Protein AF-A0A397GNQ4-F1 (afdb_monomer_lite)

Sequence (298 aa):
MLRPPNDEAPVIDSPLLIVPEPATSRIYNSHNKATDTTDVELELLESLLKDANIEGYELLSPTDKFPDTFPLKRIAPAYCPLCDREYDYKEPHNSENAYVSRNKKSYSFYCHRANQNKGPGTRNPLLKLVIEESILDRENNLPIPDKLERTRISDPDDHFVWGDLLRMCMSKKKFTRNEIYSAIQATIACVEKRKMTWIVKLKNPDGLYFDMGRELELAKHTVNIIEHGGEEVKLIFLINRAVTENLIHYDDIDFLPHPPNVIPPKTDFFNLFLGFLAKPAKEINPVLWILSSGIWKM

pLDDT: mean 71.48, std 21.28, range [23.28, 94.12]

Structure (mmCIF, N/CA/C/O backbone):
data_AF-A0A397GNQ4-F1
#
_entry.id   AF-A0A397GNQ4-F1
#
loop_
_atom_site.group_PDB
_atom_site.id
_atom_site.type_symbol
_atom_site.label_atom_id
_atom_site.label_alt_id
_atom_site.label_comp_id
_atom_site.label_asym_id
_atom_site.label_entity_id
_atom_site.label_seq_id
_atom_site.pdbx_PDB_ins_code
_atom_site.Cartn_x
_atom_site.Cartn_y
_atom_site.Cartn_z
_atom_site.occupancy
_atom_site.B_iso_or_equiv
_atom_site.auth_seq_id
_atom_site.auth_comp_id
_atom_site.auth_asym_id
_atom_site.auth_atom_id
_atom_site.pdbx_PDB_model_num
ATOM 1 N N . MET A 1 1 ? 61.303 39.851 -2.721 1.00 45.81 1 MET A N 1
ATOM 2 C CA . MET A 1 1 ? 60.750 40.771 -1.703 1.00 45.81 1 MET A CA 1
ATOM 3 C C . MET A 1 1 ? 59.765 41.714 -2.374 1.00 45.81 1 MET A C 1
ATOM 5 O O . MET A 1 1 ? 60.215 42.621 -3.056 1.00 45.81 1 MET A O 1
ATOM 9 N N . LEU A 1 2 ? 58.457 41.503 -2.207 1.00 33.38 2 LEU A N 1
ATOM 10 C CA . LEU A 1 2 ? 57.410 42.470 -2.561 1.00 33.38 2 LEU A CA 1
ATOM 11 C C . LEU A 1 2 ? 56.328 42.425 -1.466 1.00 33.38 2 LEU A C 1
ATOM 13 O O . LEU A 1 2 ? 56.021 41.354 -0.952 1.00 33.38 2 LEU A O 1
ATOM 17 N N . ARG A 1 3 ? 55.907 43.620 -1.038 1.00 40.25 3 ARG A N 1
ATOM 18 C CA . ARG A 1 3 ? 55.207 43.965 0.215 1.00 40.25 3 ARG A CA 1
ATOM 19 C C . ARG A 1 3 ? 53.700 43.636 0.197 1.00 40.25 3 ARG A C 1
ATOM 21 O O . ARG A 1 3 ? 53.131 43.569 -0.889 1.00 40.25 3 ARG A O 1
ATOM 28 N N . PRO A 1 4 ? 53.058 43.497 1.376 1.00 41.94 4 PRO A N 1
ATOM 29 C CA . PRO A 1 4 ? 51.618 43.262 1.494 1.00 41.94 4 PRO A CA 1
ATOM 30 C C . PRO A 1 4 ? 50.812 44.571 1.344 1.00 41.94 4 PRO A C 1
ATOM 32 O O . PRO A 1 4 ? 51.338 45.633 1.700 1.00 41.94 4 PRO A O 1
ATOM 35 N N . PRO A 1 5 ? 49.559 44.534 0.849 1.00 39.06 5 PRO A N 1
ATOM 36 C CA . PRO A 1 5 ? 48.688 45.702 0.825 1.00 39.06 5 PRO A CA 1
ATOM 37 C C . PRO A 1 5 ? 48.058 45.940 2.201 1.00 39.06 5 PRO A C 1
ATOM 39 O O . PRO A 1 5 ? 47.658 45.011 2.899 1.00 39.06 5 PRO A O 1
ATOM 42 N N . ASN A 1 6 ? 48.016 47.215 2.562 1.00 44.00 6 ASN A N 1
ATOM 43 C CA . ASN A 1 6 ? 47.455 47.784 3.774 1.00 44.00 6 ASN A CA 1
ATOM 44 C C . ASN A 1 6 ? 45.984 48.145 3.506 1.00 44.00 6 ASN A C 1
ATOM 46 O O . ASN A 1 6 ? 45.740 49.096 2.765 1.00 44.00 6 ASN A O 1
ATOM 50 N N . ASP A 1 7 ? 45.035 47.408 4.088 1.00 46.16 7 ASP A N 1
ATOM 51 C CA . ASP A 1 7 ? 43.604 47.738 4.061 1.00 46.16 7 ASP A CA 1
ATOM 52 C C . ASP A 1 7 ? 43.225 48.507 5.337 1.00 46.16 7 ASP A C 1
ATOM 54 O O . ASP A 1 7 ? 42.786 47.935 6.330 1.00 46.16 7 ASP A O 1
ATOM 58 N N . GLU A 1 8 ? 43.380 49.829 5.303 1.00 57.84 8 GLU A N 1
ATOM 59 C CA . GLU A 1 8 ? 42.595 50.739 6.143 1.00 57.84 8 GLU A CA 1
ATOM 60 C C . GLU A 1 8 ? 41.868 51.720 5.218 1.00 57.84 8 GLU A C 1
ATOM 62 O O . GLU A 1 8 ? 42.350 52.810 4.913 1.00 57.84 8 GLU A O 1
ATOM 67 N N . ALA A 1 9 ? 40.699 51.304 4.732 1.00 50.09 9 ALA A N 1
ATOM 68 C CA . ALA A 1 9 ? 39.706 52.192 4.143 1.00 50.09 9 ALA A CA 1
ATOM 69 C C . ALA A 1 9 ? 38.349 51.918 4.818 1.00 50.09 9 ALA A C 1
ATOM 71 O O . ALA A 1 9 ? 38.010 50.754 5.049 1.00 50.09 9 ALA A O 1
ATOM 72 N N . PRO A 1 10 ? 37.583 52.960 5.185 1.00 47.19 10 PRO A N 1
ATOM 73 C CA . PRO A 1 10 ? 36.352 52.804 5.949 1.00 47.19 10 PRO A CA 1
ATOM 74 C C . PRO A 1 10 ? 35.263 52.129 5.109 1.00 47.19 10 PRO A C 1
ATOM 76 O O . PRO A 1 10 ? 35.044 52.488 3.951 1.00 47.19 10 PRO A O 1
ATOM 79 N N . VAL A 1 11 ? 34.563 51.168 5.715 1.00 50.19 11 VAL A N 1
ATOM 80 C CA . VAL A 1 11 ? 33.394 50.501 5.131 1.00 50.19 11 VAL A CA 1
ATOM 81 C C . VAL A 1 11 ? 32.289 51.540 4.934 1.00 50.19 11 VAL A C 1
ATOM 83 O O . VAL A 1 11 ? 31.753 52.083 5.896 1.00 50.19 11 VAL A O 1
ATOM 86 N N . ILE A 1 12 ? 31.977 51.839 3.676 1.00 48.00 12 ILE A N 1
ATOM 87 C CA . ILE A 1 12 ? 30.803 52.622 3.289 1.00 48.00 12 ILE A CA 1
ATOM 88 C C . ILE A 1 12 ? 29.674 51.613 3.075 1.00 48.00 12 ILE A C 1
ATOM 90 O O . ILE A 1 12 ? 29.733 50.824 2.130 1.00 48.00 12 ILE A O 1
ATOM 94 N N . ASP A 1 13 ? 28.656 51.627 3.937 1.00 44.53 13 ASP A N 1
ATOM 95 C CA . ASP A 1 13 ? 27.467 50.786 3.777 1.00 44.53 13 ASP A CA 1
ATOM 96 C C . ASP A 1 13 ? 26.717 51.178 2.492 1.00 44.53 13 ASP A C 1
ATOM 98 O O . ASP A 1 13 ? 26.006 52.182 2.426 1.00 44.53 13 ASP A O 1
ATOM 102 N N . SER A 1 14 ? 26.904 50.383 1.436 1.00 43.56 14 SER A N 1
ATOM 103 C CA . SER A 1 14 ? 26.138 50.484 0.192 1.00 43.56 14 SER A CA 1
ATOM 104 C C . SER A 1 14 ? 24.821 49.712 0.322 1.00 43.56 14 SER A C 1
ATOM 106 O O . SER A 1 14 ? 24.846 48.534 0.678 1.00 43.56 14 SER A O 1
ATOM 108 N N . PRO A 1 15 ? 23.663 50.295 -0.039 1.00 50.09 15 PRO A N 1
ATOM 109 C CA . PRO A 1 15 ? 22.352 49.678 0.170 1.00 50.09 15 PRO A CA 1
ATOM 110 C C . PRO A 1 15 ? 21.980 48.655 -0.922 1.00 50.09 15 PRO A C 1
ATOM 112 O O . PRO A 1 15 ? 20.818 48.548 -1.300 1.00 50.09 15 PRO A O 1
ATOM 115 N N . LEU A 1 16 ? 22.946 47.909 -1.468 1.00 42.62 16 LEU A N 1
ATOM 116 C CA . LEU A 1 16 ? 22.728 47.051 -2.643 1.00 42.62 16 LEU A CA 1
ATOM 117 C C . LEU A 1 16 ? 22.748 45.541 -2.377 1.00 42.62 16 LEU A C 1
ATOM 119 O O . LEU A 1 16 ? 22.770 44.767 -3.329 1.00 42.62 16 LEU A O 1
ATOM 123 N N . LEU A 1 17 ? 22.649 45.101 -1.120 1.00 43.66 17 LEU A N 1
ATOM 124 C CA . LEU A 1 17 ? 22.390 43.694 -0.787 1.00 43.66 17 LEU A CA 1
ATOM 125 C C . LEU A 1 17 ? 21.441 43.566 0.413 1.00 43.66 17 LEU A C 1
ATOM 127 O O . LEU A 1 17 ? 21.827 43.129 1.492 1.00 43.66 17 LEU A O 1
ATOM 131 N N . ILE A 1 18 ? 20.168 43.910 0.208 1.00 40.16 18 ILE A N 1
ATOM 132 C CA . ILE A 1 18 ? 19.078 43.285 0.965 1.00 40.16 18 ILE A CA 1
ATOM 133 C C . ILE A 1 18 ? 18.594 42.128 0.097 1.00 40.16 18 ILE A C 1
ATOM 135 O O . ILE A 1 18 ? 17.927 42.338 -0.913 1.00 40.16 18 ILE A O 1
ATOM 139 N N . VAL A 1 19 ? 18.981 40.909 0.467 1.00 39.56 19 VAL A N 1
ATOM 140 C CA . VAL A 1 19 ? 18.389 39.683 -0.074 1.00 39.56 19 VAL A CA 1
ATOM 141 C C . VAL A 1 19 ? 16.969 39.593 0.491 1.00 39.56 19 VAL A C 1
ATOM 143 O O . VAL A 1 19 ? 16.832 39.488 1.711 1.00 39.56 19 VAL A O 1
ATOM 146 N N . PRO A 1 20 ? 15.905 39.644 -0.328 1.00 35.66 20 PRO A N 1
ATOM 147 C CA . PRO A 1 20 ? 14.578 39.311 0.157 1.00 35.66 20 PRO A CA 1
ATOM 148 C C . PRO A 1 20 ? 14.555 37.810 0.447 1.00 35.66 20 PRO A C 1
ATOM 150 O O . PRO A 1 20 ? 14.925 37.006 -0.414 1.00 35.66 20 PRO A O 1
ATOM 153 N N . GLU A 1 21 ? 14.124 37.428 1.648 1.00 39.56 21 GLU A N 1
ATOM 154 C CA . GLU A 1 21 ? 13.739 36.046 1.934 1.00 39.56 21 GLU A CA 1
ATOM 155 C C . GLU A 1 21 ? 12.767 35.570 0.843 1.00 39.56 21 GLU A C 1
ATOM 157 O O . GLU A 1 21 ? 11.838 36.310 0.491 1.00 39.56 21 GLU A O 1
ATOM 162 N N . PRO A 1 22 ? 12.955 34.372 0.262 1.00 32.22 22 PRO A N 1
ATOM 163 C CA . PRO A 1 22 ? 12.059 33.905 -0.775 1.00 32.22 22 PRO A CA 1
ATOM 164 C C . PRO A 1 22 ? 10.679 33.675 -0.160 1.00 32.22 22 PRO A C 1
ATOM 166 O O . PRO A 1 22 ? 10.446 32.714 0.575 1.00 32.22 22 PRO A O 1
ATOM 169 N N . ALA A 1 23 ? 9.755 34.575 -0.496 1.00 29.95 23 ALA A N 1
ATOM 170 C CA . ALA A 1 23 ? 8.334 34.367 -0.326 1.00 29.95 23 ALA A CA 1
ATOM 171 C C . ALA A 1 23 ? 7.981 33.006 -0.937 1.00 29.95 23 ALA A C 1
ATOM 173 O O . ALA A 1 23 ? 8.172 32.762 -2.131 1.00 29.95 23 ALA A O 1
ATOM 174 N N . THR A 1 24 ? 7.479 32.110 -0.094 1.00 36.09 24 THR A N 1
ATOM 175 C CA . THR A 1 24 ? 6.928 30.813 -0.476 1.00 36.09 24 THR A CA 1
ATOM 176 C C . THR A 1 24 ? 5.668 31.059 -1.300 1.00 36.09 24 THR A C 1
ATOM 178 O O . THR A 1 24 ? 4.544 31.041 -0.801 1.00 36.09 24 THR A O 1
ATOM 181 N N . SER A 1 25 ? 5.851 31.329 -2.593 1.00 27.66 25 SER A N 1
ATOM 182 C CA . SER A 1 25 ? 4.757 31.279 -3.550 1.00 27.66 25 SER A CA 1
ATOM 183 C C . SER A 1 25 ? 4.323 29.820 -3.666 1.00 27.66 25 SER A C 1
ATOM 185 O O . SER A 1 25 ? 5.021 28.958 -4.198 1.00 27.66 25 SER A O 1
ATOM 187 N N . ARG A 1 26 ? 3.169 29.526 -3.067 1.00 33.47 26 ARG A N 1
ATOM 188 C CA . ARG A 1 26 ? 2.407 28.309 -3.321 1.00 33.47 26 ARG A CA 1
ATOM 189 C C . ARG A 1 26 ? 1.985 28.344 -4.786 1.00 33.47 26 ARG A C 1
ATOM 191 O O . ARG A 1 26 ? 0.932 28.885 -5.112 1.00 33.47 26 ARG A O 1
ATOM 198 N N . ILE A 1 27 ? 2.801 27.779 -5.667 1.00 27.55 27 ILE A N 1
ATOM 199 C CA . ILE A 1 27 ? 2.312 27.342 -6.969 1.00 27.55 27 ILE A CA 1
ATOM 200 C C . ILE A 1 27 ? 1.478 26.092 -6.681 1.00 27.55 27 ILE A C 1
ATOM 202 O O . ILE A 1 27 ? 1.999 24.990 -6.527 1.00 27.55 27 ILE A O 1
ATOM 206 N N . TYR A 1 28 ? 0.169 26.298 -6.518 1.00 29.03 28 TYR A N 1
ATOM 207 C CA . TYR A 1 28 ? -0.818 25.231 -6.602 1.00 29.03 28 TYR A CA 1
ATOM 208 C C . TYR A 1 28 ? -0.781 24.688 -8.031 1.00 29.03 28 TYR A C 1
ATOM 210 O O . TYR A 1 28 ? -1.503 25.160 -8.905 1.00 29.03 28 TYR A O 1
ATOM 218 N N . ASN A 1 29 ? 0.047 23.675 -8.265 1.00 25.44 29 ASN A N 1
ATOM 219 C CA . ASN A 1 29 ? -0.214 22.744 -9.349 1.00 25.44 29 ASN A CA 1
ATOM 220 C C . ASN A 1 29 ? -1.367 21.849 -8.891 1.00 25.44 29 ASN A C 1
ATOM 222 O O . ASN A 1 29 ? -1.177 20.809 -8.264 1.00 25.44 29 ASN A O 1
ATOM 226 N N . SER A 1 30 ? -2.591 22.304 -9.161 1.00 39.44 30 SER A N 1
ATOM 227 C CA . SER A 1 30 ? -3.767 21.449 -9.143 1.00 39.44 30 SER A CA 1
ATOM 228 C C . SER A 1 30 ? -3.657 20.484 -10.319 1.00 39.44 30 SER A C 1
ATOM 230 O O . SER A 1 30 ? -3.892 20.886 -11.449 1.00 39.44 30 SER A O 1
ATOM 232 N N . HIS A 1 31 ? -3.235 19.253 -10.058 1.00 31.08 31 HIS A N 1
ATOM 233 C CA . HIS A 1 31 ? -3.673 18.027 -10.735 1.00 31.08 31 HIS A CA 1
ATOM 234 C C . HIS A 1 31 ? -2.880 16.871 -10.132 1.00 31.08 31 HIS A C 1
ATOM 236 O O . HIS A 1 31 ? -1.780 16.557 -10.565 1.00 31.08 31 HIS A O 1
ATOM 242 N N . ASN A 1 32 ? -3.428 16.353 -9.037 1.00 34.59 32 ASN A N 1
ATOM 243 C CA . ASN A 1 32 ? -3.343 14.996 -8.502 1.00 34.59 32 ASN A CA 1
ATOM 244 C C . ASN A 1 32 ? -3.934 15.142 -7.108 1.00 34.59 32 ASN A C 1
ATOM 246 O O . ASN A 1 32 ? -3.359 15.812 -6.252 1.00 34.59 32 ASN A O 1
ATOM 250 N N . LYS A 1 33 ? -5.146 14.626 -6.909 1.00 35.28 33 LYS A N 1
ATOM 251 C CA . LYS A 1 33 ? -5.772 14.590 -5.591 1.00 35.28 33 LYS A CA 1
ATOM 252 C C . LYS A 1 33 ? -4.926 13.617 -4.767 1.00 35.28 33 LYS A C 1
ATOM 254 O O . LYS A 1 33 ? -5.160 12.417 -4.804 1.00 35.28 33 LYS A O 1
ATOM 259 N N . ALA A 1 34 ? -3.862 14.122 -4.145 1.00 37.72 34 ALA A N 1
ATOM 260 C CA . ALA A 1 34 ? -3.123 13.398 -3.132 1.00 37.72 34 ALA A CA 1
ATOM 261 C C . ALA A 1 34 ? -4.131 13.147 -2.013 1.00 37.72 34 ALA A C 1
ATOM 263 O O . ALA A 1 34 ? -4.472 14.059 -1.266 1.00 37.72 34 ALA A O 1
ATOM 264 N N . THR A 1 35 ? -4.711 11.953 -2.001 1.00 54.00 35 THR A N 1
ATOM 265 C CA . THR A 1 35 ? -5.422 11.428 -0.842 1.00 54.00 35 THR A CA 1
ATOM 266 C C . THR A 1 35 ? -4.446 11.506 0.317 1.00 54.00 35 THR A C 1
ATOM 268 O O . THR A 1 35 ? -3.361 10.921 0.237 1.00 54.00 35 THR A O 1
ATOM 271 N N . ASP A 1 36 ? -4.773 12.305 1.331 1.00 71.19 36 ASP A N 1
ATOM 272 C CA . ASP A 1 36 ? -3.924 12.430 2.505 1.00 71.19 36 ASP A CA 1
ATOM 273 C C . ASP A 1 36 ? -3.772 11.027 3.109 1.00 71.19 36 ASP A C 1
ATOM 275 O O . ASP A 1 36 ? -4.737 10.267 3.189 1.00 71.19 36 ASP A O 1
ATOM 279 N N . THR A 1 37 ? -2.557 10.650 3.506 1.00 77.81 37 THR A N 1
ATOM 280 C CA . THR A 1 37 ? -2.281 9.374 4.194 1.00 77.81 37 THR A CA 1
ATOM 281 C C . THR A 1 37 ? -3.252 9.111 5.350 1.00 77.81 37 THR A C 1
ATOM 283 O O . THR A 1 37 ? -3.576 7.959 5.639 1.00 77.81 37 THR A O 1
ATOM 286 N N . THR A 1 38 ? -3.740 10.185 5.975 1.00 83.06 38 THR A N 1
ATOM 287 C CA . THR A 1 38 ? -4.748 10.151 7.034 1.00 83.06 38 THR A CA 1
ATOM 288 C C . THR A 1 38 ? -6.114 9.702 6.516 1.00 83.06 38 THR A C 1
ATOM 290 O O . THR A 1 38 ? -6.744 8.870 7.157 1.00 83.06 38 THR A O 1
ATOM 293 N N . ASP A 1 39 ? -6.557 10.192 5.357 1.00 86.62 39 ASP A N 1
ATOM 294 C CA . ASP A 1 39 ? -7.862 9.852 4.773 1.00 86.62 39 ASP A CA 1
ATOM 295 C C . ASP A 1 39 ? -7.936 8.357 4.439 1.00 86.62 39 ASP A C 1
ATOM 297 O O . ASP A 1 39 ? -8.892 7.676 4.796 1.00 86.62 39 ASP A O 1
ATOM 301 N N . VAL A 1 40 ? -6.869 7.819 3.843 1.00 87.62 40 VAL A N 1
ATOM 302 C CA . VAL A 1 40 ? -6.765 6.388 3.508 1.00 87.62 40 VAL A CA 1
ATOM 303 C C . VAL A 1 40 ? -6.780 5.512 4.768 1.00 87.62 40 VAL A C 1
ATOM 305 O O . VAL A 1 40 ? -7.376 4.435 4.789 1.00 87.62 40 VAL A O 1
ATOM 308 N N . GLU A 1 41 ? -6.130 5.960 5.846 1.00 90.38 41 GLU A N 1
ATOM 309 C CA . GLU A 1 41 ? -6.157 5.247 7.127 1.00 90.38 41 GLU A CA 1
ATOM 310 C C . GLU A 1 41 ? -7.544 5.304 7.789 1.00 90.38 41 GLU A C 1
ATOM 312 O O . GLU A 1 41 ? -7.956 4.326 8.416 1.00 90.38 41 GLU A O 1
ATOM 317 N N . LEU A 1 42 ? -8.277 6.411 7.630 1.00 91.44 42 LEU A N 1
ATOM 318 C CA . LEU A 1 42 ? -9.654 6.546 8.106 1.00 91.44 42 LEU A CA 1
ATOM 319 C C . LEU A 1 42 ? -10.599 5.594 7.361 1.00 91.44 42 LEU A C 1
ATOM 321 O O . LEU A 1 42 ? -11.341 4.870 8.019 1.00 91.44 42 LEU A O 1
ATOM 325 N N . GLU A 1 43 ? -10.515 5.509 6.031 1.00 91.06 43 GLU A N 1
ATOM 326 C CA . GLU A 1 43 ? -11.316 4.567 5.229 1.00 91.06 43 GLU A CA 1
ATOM 327 C C . GLU A 1 43 ? -11.081 3.105 5.655 1.00 91.06 43 GLU A C 1
ATOM 329 O O . GLU A 1 43 ? -12.028 2.332 5.833 1.00 91.06 43 GLU A O 1
ATOM 334 N N . LEU A 1 44 ? -9.820 2.725 5.901 1.00 90.44 44 LEU A N 1
ATOM 335 C CA . LEU A 1 44 ? -9.489 1.402 6.439 1.00 90.44 44 LEU A CA 1
ATOM 336 C C . LEU A 1 44 ? -10.142 1.164 7.809 1.00 90.44 44 LEU A C 1
ATOM 338 O O . LEU A 1 44 ? -10.673 0.084 8.077 1.00 90.44 44 LEU A O 1
ATOM 342 N N . LEU A 1 45 ? -10.062 2.150 8.701 1.00 92.38 45 LEU A N 1
ATOM 343 C CA . LEU A 1 45 ? -10.616 2.053 10.047 1.00 92.38 45 LEU A CA 1
ATOM 344 C C . LEU A 1 45 ? -12.141 1.940 10.043 1.00 92.38 45 LEU A C 1
ATOM 346 O O . LEU A 1 45 ? -12.684 1.173 10.836 1.00 92.38 45 LEU A O 1
ATOM 350 N N . GLU A 1 46 ? -12.825 2.657 9.156 1.00 92.19 46 GLU A N 1
ATOM 351 C CA . GLU A 1 46 ? -14.273 2.539 8.975 1.00 92.19 46 GLU A CA 1
ATOM 352 C C . GLU A 1 46 ? -14.673 1.123 8.553 1.00 92.19 46 GLU A C 1
ATOM 354 O O . GLU A 1 46 ? -15.581 0.542 9.155 1.00 92.19 46 GLU A O 1
ATOM 359 N N . SER A 1 47 ? -13.953 0.529 7.592 1.00 89.94 47 SER A N 1
ATOM 360 C CA . SER A 1 47 ? -14.170 -0.870 7.197 1.00 89.94 47 SER A CA 1
ATOM 361 C C . SER A 1 47 ? -13.983 -1.817 8.383 1.00 89.94 47 SER A C 1
ATOM 363 O O . SER A 1 47 ? -14.846 -2.644 8.660 1.00 89.94 47 SER A O 1
ATOM 365 N N . LEU A 1 48 ? -12.899 -1.646 9.145 1.00 91.38 48 LEU A N 1
ATOM 366 C CA . LEU A 1 48 ? -12.597 -2.494 10.301 1.00 91.38 48 LEU A CA 1
ATOM 367 C C . LEU A 1 48 ? -13.642 -2.407 11.417 1.00 91.38 48 LEU A C 1
ATOM 369 O O . LEU A 1 48 ? -13.919 -3.399 12.091 1.00 91.38 48 LEU A O 1
ATOM 373 N N . LEU A 1 49 ? -14.195 -1.217 11.655 1.00 91.69 49 LEU A N 1
ATOM 374 C CA . LEU A 1 49 ? -15.263 -1.026 12.635 1.00 91.69 49 LEU A CA 1
ATOM 375 C C . LEU A 1 49 ? -16.546 -1.718 12.181 1.00 91.69 49 LEU A C 1
ATOM 377 O O . LEU A 1 49 ? -17.188 -2.388 12.990 1.00 91.69 49 LEU A O 1
ATOM 381 N N . LYS A 1 50 ? -16.875 -1.614 10.890 1.00 90.06 50 LYS A N 1
ATOM 382 C CA . LYS A 1 50 ? -18.025 -2.292 10.293 1.00 90.06 50 LYS A CA 1
ATOM 383 C C . LYS A 1 50 ? -17.901 -3.813 10.392 1.00 90.06 50 LYS A C 1
ATOM 385 O O . LYS A 1 50 ? -18.841 -4.456 10.850 1.00 90.06 50 LYS A O 1
ATOM 390 N N . ASP A 1 51 ? -16.739 -4.374 10.062 1.00 88.94 51 ASP A N 1
ATOM 391 C CA . ASP A 1 51 ? -16.479 -5.819 10.157 1.00 88.94 51 ASP A CA 1
ATOM 392 C C . ASP A 1 51 ? -16.577 -6.326 11.606 1.00 88.94 51 ASP A C 1
ATOM 394 O O . ASP A 1 51 ? -17.028 -7.440 11.870 1.00 88.94 51 ASP A O 1
ATOM 398 N N . ALA A 1 52 ? -16.220 -5.476 12.573 1.00 88.19 52 ALA A N 1
ATOM 399 C CA . ALA A 1 52 ? -16.364 -5.753 13.998 1.00 88.19 52 ALA A CA 1
ATOM 400 C C . ALA A 1 52 ? -17.786 -5.504 14.550 1.00 88.19 52 ALA A C 1
ATOM 402 O O . ALA A 1 52 ? -17.979 -5.577 15.767 1.00 88.19 52 ALA A O 1
ATOM 403 N N . ASN A 1 53 ? -18.774 -5.202 13.696 1.00 87.62 53 ASN A N 1
ATOM 404 C CA . ASN A 1 53 ? -20.139 -4.808 14.072 1.00 87.62 53 ASN A CA 1
ATOM 405 C C . ASN A 1 53 ? -20.186 -3.619 15.057 1.00 87.62 53 ASN A 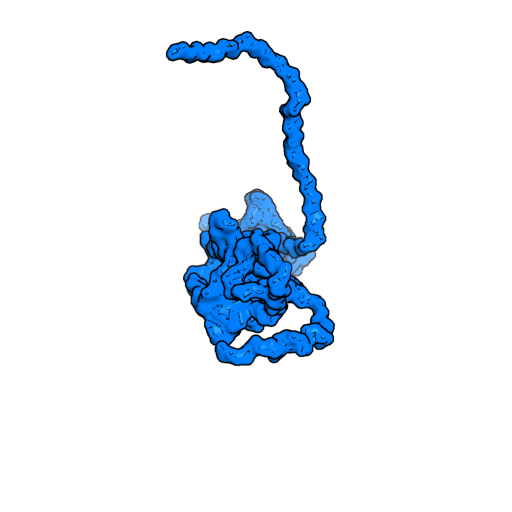C 1
ATOM 407 O O . ASN A 1 53 ? -21.043 -3.554 15.943 1.00 87.62 53 ASN A O 1
ATOM 411 N N . ILE A 1 54 ? -19.245 -2.677 14.933 1.00 87.69 54 ILE A N 1
ATOM 412 C CA . ILE A 1 54 ? -19.230 -1.419 15.685 1.00 87.69 54 ILE A CA 1
ATOM 413 C C . ILE A 1 54 ? -19.840 -0.329 14.803 1.00 87.69 54 ILE A C 1
ATOM 415 O O . ILE A 1 54 ? -19.180 0.243 13.940 1.00 87.69 54 ILE A O 1
ATOM 419 N N . GLU A 1 55 ? -21.106 -0.016 15.056 1.00 85.50 55 GLU A N 1
ATOM 420 C CA . GLU A 1 55 ? -21.876 0.977 14.301 1.00 85.50 55 GLU A CA 1
ATOM 421 C C . GLU A 1 55 ? -22.237 2.203 15.158 1.00 85.50 55 GLU A C 1
ATOM 423 O O . GLU A 1 55 ? -21.986 2.246 16.362 1.00 85.50 55 GLU A O 1
ATOM 428 N N . GLY A 1 56 ? -22.842 3.224 14.542 1.00 84.75 56 GLY A N 1
ATOM 429 C CA . GLY A 1 56 ? -23.379 4.398 15.245 1.00 84.75 56 GLY A CA 1
ATOM 430 C C . GLY A 1 56 ? -22.335 5.395 15.752 1.00 84.75 56 GLY A C 1
ATOM 431 O O . GLY A 1 56 ? -22.668 6.260 16.570 1.00 84.75 56 GLY A O 1
ATOM 432 N N . TYR A 1 57 ? -21.102 5.303 15.254 1.00 87.69 57 TYR A N 1
ATOM 433 C CA . TYR A 1 57 ? -20.024 6.251 15.509 1.00 87.69 57 TYR A CA 1
ATOM 434 C C . TYR A 1 57 ? -19.582 6.947 14.219 1.00 87.69 57 TYR A C 1
ATOM 436 O O . TYR A 1 57 ? -19.497 6.327 13.166 1.00 87.69 57 TYR A O 1
ATOM 444 N N . GLU A 1 58 ? -19.275 8.232 14.333 1.00 90.38 58 GLU A N 1
ATOM 445 C CA . GLU A 1 58 ? -18.519 9.027 13.372 1.00 90.38 58 GLU A CA 1
ATOM 446 C C . GLU A 1 58 ? -17.035 8.954 13.758 1.00 90.38 58 GLU A C 1
ATOM 448 O O . GLU A 1 58 ? -16.668 9.259 14.902 1.00 90.38 58 GLU A O 1
ATOM 453 N N . LEU A 1 59 ? -16.193 8.510 12.823 1.00 92.75 59 LEU A N 1
ATOM 454 C CA . LEU A 1 59 ? -14.745 8.443 12.992 1.00 92.75 59 LEU A CA 1
ATOM 455 C C . LEU A 1 59 ? -14.124 9.812 12.712 1.00 92.75 59 LEU A C 1
ATOM 457 O O . LEU A 1 59 ? -14.379 10.424 11.681 1.00 92.75 59 LEU A O 1
ATOM 461 N N . LEU A 1 60 ? -13.307 10.295 13.646 1.00 90.94 60 LEU A N 1
ATOM 462 C CA . LEU A 1 60 ? -12.638 11.587 13.544 1.00 90.94 60 LEU A CA 1
ATOM 463 C C . LEU A 1 60 ? -11.129 11.411 13.373 1.00 90.94 60 LEU A C 1
ATOM 465 O O . LEU A 1 60 ? -10.523 10.480 13.914 1.00 90.94 60 LEU A O 1
ATOM 469 N N . SER A 1 61 ? -10.512 12.359 12.667 1.00 90.00 61 SER A N 1
ATOM 470 C CA . SER A 1 61 ? -9.061 12.421 12.500 1.00 90.00 61 SER A CA 1
ATOM 471 C C . SER A 1 61 ? -8.340 12.546 13.852 1.00 90.00 61 SER A C 1
ATOM 473 O O . SER A 1 61 ? -8.854 13.180 14.785 1.00 90.00 61 SER A O 1
ATOM 475 N N . PRO A 1 62 ? -7.131 11.971 13.975 1.00 89.06 62 PRO A N 1
ATOM 476 C CA . PRO A 1 62 ? -6.317 12.121 15.169 1.00 89.06 62 PRO A CA 1
ATOM 477 C C . PRO A 1 62 ? -5.876 13.579 15.343 1.00 89.06 62 PRO A C 1
ATOM 479 O O . PRO A 1 62 ? -5.853 14.373 14.405 1.00 89.06 62 PRO A O 1
ATOM 482 N N . THR A 1 63 ? -5.505 13.936 16.571 1.00 86.44 63 THR A N 1
ATOM 483 C CA . THR A 1 63 ? -4.986 15.278 16.885 1.00 86.44 63 THR A CA 1
ATOM 484 C C . THR A 1 63 ? -3.471 15.231 17.030 1.00 86.44 63 THR A C 1
ATOM 486 O O . THR A 1 63 ? -2.938 14.207 17.449 1.00 86.44 63 THR A O 1
ATOM 489 N N . ASP A 1 64 ? -2.772 16.350 16.815 1.00 86.94 64 ASP A N 1
ATOM 490 C CA . ASP A 1 64 ? -1.308 16.426 16.996 1.00 86.94 64 ASP A CA 1
ATOM 491 C C . ASP A 1 64 ? -0.846 15.973 18.390 1.00 86.94 64 ASP A C 1
ATOM 493 O O . ASP A 1 64 ? 0.247 15.437 18.565 1.00 86.94 64 ASP A O 1
ATOM 497 N N . LYS A 1 65 ? -1.696 16.169 19.406 1.00 88.44 65 LYS A N 1
ATOM 498 C CA . LYS A 1 65 ? -1.432 15.738 20.786 1.00 88.44 65 LYS A CA 1
ATOM 499 C C . LYS A 1 65 ? -1.571 14.227 20.974 1.00 88.44 65 LYS A C 1
ATOM 501 O O . LYS A 1 65 ? -0.936 13.671 21.865 1.00 88.44 65 LYS A O 1
ATOM 506 N N . PHE A 1 66 ? -2.409 13.579 20.169 1.00 85.62 66 PHE A N 1
ATOM 507 C CA . PHE A 1 66 ? -2.705 12.151 20.235 1.00 85.62 66 PHE A CA 1
ATOM 508 C C . PHE A 1 66 ? -2.722 11.547 18.822 1.00 85.62 66 PHE A C 1
ATOM 510 O O . PHE A 1 66 ? -3.785 11.167 18.329 1.00 85.62 66 PHE A O 1
ATOM 517 N N . PRO A 1 67 ? -1.553 11.441 18.166 1.00 86.81 67 PRO A N 1
ATOM 518 C CA . PRO A 1 67 ? -1.458 11.039 16.760 1.00 86.81 67 PRO A CA 1
ATOM 519 C C . PRO A 1 67 ? -1.830 9.569 16.516 1.00 86.81 67 PRO A C 1
ATOM 521 O O . PRO A 1 67 ? -2.082 9.172 15.383 1.00 86.81 67 PRO A O 1
ATOM 524 N N . ASP A 1 68 ? -1.851 8.750 17.570 1.00 89.94 68 ASP A N 1
ATOM 525 C CA . ASP A 1 68 ? -2.186 7.323 17.523 1.00 89.94 68 ASP A CA 1
ATOM 526 C C . ASP A 1 68 ? -3.609 7.018 18.016 1.00 89.94 68 ASP A C 1
ATOM 528 O O . ASP A 1 68 ? -3.960 5.851 18.206 1.00 89.94 68 ASP A O 1
ATOM 532 N N . THR A 1 69 ? -4.425 8.046 18.251 1.00 91.38 69 THR A N 1
ATOM 533 C CA . THR A 1 69 ? -5.784 7.896 18.776 1.00 91.38 69 THR A CA 1
ATOM 534 C C . THR A 1 69 ? -6.779 8.576 17.852 1.00 91.38 69 THR A C 1
ATOM 536 O O . THR A 1 69 ? -6.727 9.788 17.667 1.00 91.38 69 THR A O 1
ATOM 539 N N . PHE A 1 70 ? -7.723 7.791 17.348 1.00 92.81 70 PHE A N 1
ATOM 540 C CA . PHE A 1 70 ? -8.819 8.220 16.492 1.00 92.81 70 PHE A CA 1
ATOM 541 C C . PHE A 1 70 ? -10.092 8.312 17.337 1.00 92.81 70 PHE A C 1
ATOM 543 O O . PHE A 1 70 ? -10.596 7.275 17.793 1.00 92.81 70 PHE A O 1
ATOM 550 N N . PRO A 1 71 ? -10.595 9.522 17.628 1.00 91.69 71 PRO A N 1
ATOM 551 C CA . PRO A 1 71 ? -11.822 9.677 18.391 1.00 91.69 71 PRO A CA 1
ATOM 552 C C . PRO A 1 71 ? -13.021 9.130 17.613 1.00 91.69 71 PRO A C 1
ATOM 554 O O . PRO A 1 71 ? -13.137 9.323 16.406 1.00 91.69 71 PRO A O 1
ATOM 557 N N . LEU A 1 72 ? -13.933 8.477 18.327 1.00 90.56 72 LEU A N 1
ATOM 558 C CA . LEU A 1 72 ? -15.222 8.041 17.809 1.00 90.56 72 LEU A CA 1
ATOM 559 C C . LEU A 1 72 ? -16.317 8.831 18.512 1.00 90.56 72 LEU A C 1
ATOM 561 O O . LEU A 1 72 ? -16.542 8.660 19.718 1.00 90.56 72 LEU A O 1
ATOM 565 N N . LYS A 1 73 ? -17.009 9.675 17.754 1.00 86.94 73 LYS A N 1
ATOM 566 C CA . LYS A 1 73 ? -18.143 10.453 18.242 1.00 86.94 73 LYS A CA 1
ATOM 567 C C . LYS A 1 73 ? -19.425 9.687 17.968 1.00 86.94 73 LYS A C 1
ATOM 569 O O . LYS A 1 73 ? -19.702 9.319 16.834 1.00 86.94 73 LYS A O 1
ATOM 574 N N . ARG A 1 74 ? -20.229 9.425 18.993 1.00 81.62 74 ARG A N 1
ATOM 575 C CA . ARG A 1 74 ? -21.503 8.728 18.790 1.00 81.62 74 ARG A CA 1
ATOM 576 C C . ARG A 1 74 ? -22.473 9.613 17.995 1.00 81.62 74 ARG A C 1
ATOM 578 O O . ARG A 1 74 ? -22.707 10.759 18.373 1.00 81.62 74 ARG A O 1
ATOM 585 N N . ILE A 1 75 ? -23.070 9.058 16.943 1.00 86.06 75 ILE A N 1
ATOM 586 C CA . ILE A 1 75 ? -24.100 9.712 16.114 1.00 86.06 75 ILE A CA 1
ATOM 587 C C . ILE A 1 75 ? -25.454 8.999 16.172 1.00 86.06 75 ILE A C 1
ATOM 589 O O . ILE A 1 75 ? -26.480 9.613 15.895 1.00 86.06 75 ILE A O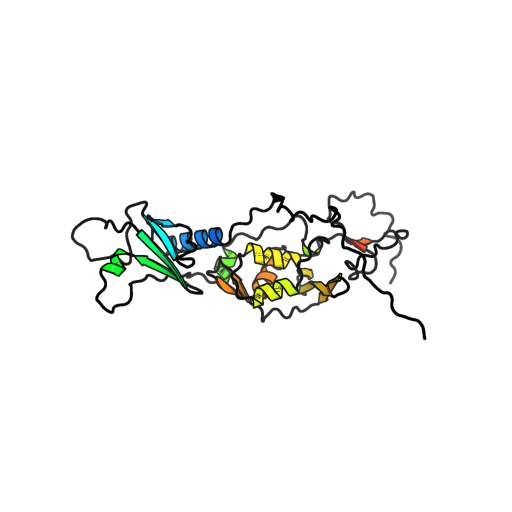 1
ATOM 593 N N . ALA A 1 76 ? -25.476 7.727 16.579 1.00 81.56 76 ALA A N 1
ATOM 594 C CA . ALA A 1 76 ? -26.701 6.963 16.775 1.00 81.56 76 ALA A CA 1
ATOM 595 C C . ALA A 1 76 ? -26.595 6.035 18.001 1.00 81.56 76 ALA A C 1
ATOM 597 O O . ALA A 1 76 ? -25.490 5.647 18.410 1.00 81.56 76 ALA A O 1
ATOM 598 N N . PRO A 1 77 ? -27.730 5.651 18.613 1.00 74.31 77 PRO A N 1
ATOM 599 C CA . PRO A 1 77 ? -27.758 4.549 19.562 1.00 74.31 77 PRO A CA 1
ATOM 600 C C . PRO A 1 77 ? -27.244 3.283 18.877 1.00 74.31 77 PRO A C 1
ATOM 602 O O . PRO A 1 77 ? -27.782 2.851 17.864 1.00 74.31 77 PRO A O 1
ATOM 605 N N . ALA A 1 78 ? -26.189 2.707 19.435 1.00 71.56 78 ALA A N 1
ATOM 606 C CA . ALA A 1 78 ? -25.565 1.502 18.919 1.00 71.56 78 ALA A CA 1
ATOM 607 C C . ALA A 1 78 ? -24.976 0.693 20.064 1.00 71.56 78 ALA A C 1
ATOM 609 O O . ALA A 1 78 ? -24.521 1.251 21.077 1.00 71.56 78 ALA A O 1
ATOM 610 N N . TYR A 1 79 ? -25.008 -0.618 19.872 1.00 75.38 79 TYR A N 1
ATOM 611 C CA . TYR A 1 79 ? -24.431 -1.594 20.772 1.00 75.38 79 TYR A CA 1
ATOM 612 C C . TYR A 1 79 ? -22.918 -1.373 20.906 1.00 75.38 79 TYR A C 1
ATOM 614 O O . TYR A 1 79 ? -22.231 -1.098 19.925 1.00 75.38 79 TYR A O 1
ATOM 622 N N . CYS A 1 80 ? -22.397 -1.471 22.132 1.00 79.19 80 CYS A N 1
ATOM 623 C CA . CYS A 1 80 ? -20.961 -1.381 22.375 1.00 79.19 80 CYS A CA 1
ATOM 624 C C . CYS A 1 80 ? -20.444 -2.732 22.878 1.00 79.19 80 CYS A C 1
ATOM 626 O O . CYS A 1 80 ? -20.798 -3.121 23.994 1.00 79.19 80 CYS A O 1
ATOM 628 N N . PRO A 1 81 ? -19.535 -3.392 22.140 1.00 79.94 81 PRO A N 1
ATOM 629 C CA . PRO A 1 81 ? -19.089 -4.749 22.456 1.00 79.94 81 PRO A CA 1
ATOM 630 C C . PRO A 1 81 ? -18.280 -4.864 23.757 1.00 79.94 81 PRO A C 1
ATOM 632 O O . PRO A 1 81 ? -18.080 -5.961 24.261 1.00 79.94 81 PRO A O 1
ATOM 635 N N . LEU A 1 82 ? -17.792 -3.748 24.312 1.00 82.75 82 LEU A N 1
ATOM 636 C CA . LEU A 1 82 ? -16.992 -3.728 25.548 1.00 82.75 82 LEU A CA 1
ATOM 637 C C . LEU A 1 82 ? -17.780 -3.323 26.791 1.00 82.75 82 LEU A C 1
ATOM 639 O O . LEU A 1 82 ? -17.299 -3.479 27.912 1.00 82.75 82 LEU A O 1
ATOM 643 N N . CYS A 1 83 ? -18.935 -2.702 26.589 1.00 74.75 83 CYS A N 1
ATOM 644 C CA . CYS A 1 83 ? -19.724 -2.088 27.648 1.00 74.75 83 CYS A CA 1
ATOM 645 C C . CYS A 1 83 ? -20.932 -2.970 28.030 1.00 74.75 83 CYS A C 1
ATOM 647 O O . CYS A 1 83 ? -21.774 -2.546 28.824 1.00 74.75 83 CYS A O 1
ATOM 649 N N . ASP A 1 84 ? -20.969 -4.192 27.499 1.00 64.69 84 ASP A N 1
ATOM 650 C CA . ASP A 1 84 ? -22.038 -5.159 27.665 1.00 64.69 84 ASP A CA 1
ATOM 651 C C . ASP A 1 84 ? -22.116 -5.659 29.115 1.00 64.69 84 ASP A C 1
ATOM 653 O O . ASP A 1 84 ? -21.244 -6.371 29.617 1.00 64.69 84 ASP A O 1
ATOM 657 N N . ARG A 1 85 ? -23.158 -5.220 29.822 1.00 52.69 85 ARG A N 1
ATOM 658 C CA . ARG A 1 85 ? -23.654 -5.895 31.020 1.00 52.69 85 ARG A CA 1
ATOM 659 C C . ARG A 1 85 ? -24.994 -6.503 30.646 1.00 52.69 85 ARG A C 1
ATOM 661 O O . ARG A 1 85 ? -25.893 -5.771 30.245 1.00 52.69 85 ARG A O 1
ATOM 668 N N . GLU A 1 86 ? -25.030 -7.824 30.782 1.00 42.59 86 GLU A N 1
ATOM 669 C CA . GLU A 1 86 ? -26.166 -8.738 30.894 1.00 42.59 86 GLU A CA 1
ATOM 670 C C . GLU A 1 86 ? -27.556 -8.089 30.902 1.00 42.59 86 GLU A C 1
ATOM 672 O O . GLU A 1 86 ? -27.862 -7.218 31.719 1.00 42.59 86 GLU A O 1
ATOM 677 N N . TYR A 1 87 ? -28.393 -8.596 29.993 1.00 46.31 87 TYR A N 1
ATOM 678 C CA . TYR A 1 87 ? -29.852 -8.594 30.031 1.00 46.31 87 TYR A CA 1
ATOM 679 C C . TYR A 1 87 ? -30.419 -8.338 31.436 1.00 46.31 87 TYR A C 1
ATOM 681 O O . TYR A 1 87 ? -30.258 -9.153 32.336 1.00 46.31 87 TYR A O 1
ATOM 689 N N . ASP A 1 88 ? -31.063 -7.182 31.619 1.00 44.78 88 ASP A N 1
ATOM 690 C CA . ASP A 1 88 ? -32.512 -7.179 31.869 1.00 44.78 88 ASP A CA 1
ATOM 691 C C . ASP A 1 88 ? -33.098 -5.789 32.115 1.00 44.78 88 ASP A C 1
ATOM 693 O O . ASP A 1 88 ? -34.295 -5.609 31.925 1.00 44.78 88 ASP A O 1
ATOM 697 N N . TYR A 1 89 ? -32.323 -4.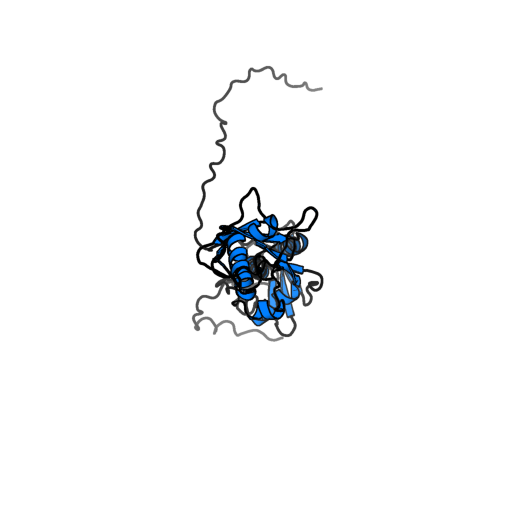758 32.457 1.00 46.62 89 TYR A N 1
ATOM 698 C CA . TYR A 1 89 ? -32.918 -3.435 32.667 1.00 46.62 89 TYR A CA 1
ATOM 699 C C . TYR A 1 89 ? -31.972 -2.266 32.364 1.00 46.62 89 TYR A C 1
ATOM 701 O O . TYR A 1 89 ? -30.924 -2.116 32.985 1.00 46.62 89 TYR A O 1
ATOM 709 N N . LYS A 1 90 ? -32.507 -1.359 31.531 1.00 45.31 90 LYS A N 1
ATOM 710 C CA . LYS A 1 90 ? -32.289 0.100 31.480 1.00 45.31 90 LYS A CA 1
ATOM 711 C C . LYS A 1 90 ? -31.180 0.641 30.570 1.00 45.31 90 LYS A C 1
ATOM 713 O O . LYS A 1 90 ? -30.005 0.657 30.907 1.00 45.31 90 LYS A O 1
ATOM 718 N N . GLU A 1 91 ? -31.697 1.240 29.498 1.00 46.75 91 GLU A N 1
ATOM 719 C CA . GLU A 1 91 ? -31.193 2.374 28.719 1.00 46.75 91 GLU A CA 1
ATOM 720 C C . GLU A 1 91 ? -29.882 2.176 27.936 1.00 46.75 91 GLU A C 1
ATOM 722 O O . GLU A 1 91 ? -28.841 1.858 28.517 1.00 46.75 91 GLU A O 1
ATOM 727 N N . PRO A 1 92 ? -29.887 2.423 26.606 1.00 50.22 92 PRO A N 1
ATOM 728 C CA . PRO A 1 92 ? -28.649 2.518 25.843 1.00 50.22 92 PRO A CA 1
ATOM 729 C C . PRO A 1 92 ? -27.746 3.554 26.515 1.00 50.22 92 PRO A C 1
ATOM 731 O O . PRO A 1 92 ? -28.136 4.687 26.783 1.00 50.22 92 PRO A O 1
ATOM 734 N N . HIS A 1 93 ? -26.539 3.136 26.872 1.00 53.34 93 HIS A N 1
ATOM 735 C CA . HIS A 1 93 ? -25.660 3.943 27.697 1.00 53.34 93 HIS A CA 1
ATOM 736 C C . HIS A 1 93 ? -25.168 5.193 26.952 1.00 53.34 93 HIS A C 1
ATOM 738 O O . HIS A 1 93 ? -24.540 5.098 25.898 1.00 53.34 93 HIS A O 1
ATOM 744 N N . ASN A 1 94 ? -25.333 6.358 27.581 1.00 49.06 94 ASN A N 1
ATOM 745 C CA . ASN A 1 94 ? -24.847 7.670 27.134 1.00 49.06 94 ASN A CA 1
ATOM 746 C C . ASN A 1 94 ? -23.305 7.834 27.214 1.00 49.06 94 ASN A C 1
ATOM 748 O O . ASN A 1 94 ? -22.802 8.900 27.544 1.00 49.06 94 ASN A O 1
ATOM 752 N N . SER A 1 95 ? -22.509 6.785 26.959 1.00 52.09 95 SER A N 1
ATOM 753 C CA . SER A 1 95 ? -21.055 6.967 26.789 1.00 52.09 95 SER A CA 1
ATOM 754 C C . SER A 1 95 ? -20.837 7.705 25.473 1.00 52.09 95 SER A C 1
ATOM 756 O O . SER A 1 95 ? -20.854 7.079 24.412 1.00 52.09 95 SER A O 1
ATOM 758 N N . GLU A 1 96 ? -20.682 9.024 25.554 1.00 60.03 96 GLU A N 1
ATOM 759 C CA . GLU A 1 96 ? -20.667 9.927 24.397 1.00 60.03 96 GLU A CA 1
ATOM 760 C C . GLU A 1 96 ? -19.486 9.680 23.452 1.00 60.03 96 GLU A C 1
ATOM 762 O O . GLU A 1 96 ? -19.588 9.982 22.267 1.00 60.03 96 GLU A O 1
ATOM 767 N N . ASN A 1 97 ? -18.402 9.061 23.934 1.00 73.00 97 ASN A N 1
ATOM 768 C CA . ASN A 1 97 ? -17.186 8.887 23.150 1.00 73.00 97 ASN A CA 1
ATOM 769 C C . ASN A 1 97 ? -16.616 7.464 23.285 1.00 73.00 97 ASN A C 1
ATOM 771 O O . ASN A 1 97 ? -16.626 6.856 24.364 1.00 73.00 97 ASN A O 1
ATOM 775 N N . ALA A 1 98 ? -16.102 6.946 22.178 1.00 88.69 98 ALA A N 1
ATOM 776 C CA . ALA A 1 98 ? -15.203 5.799 22.102 1.00 88.69 98 ALA A CA 1
ATOM 777 C C . ALA A 1 98 ? -13.935 6.253 21.365 1.00 88.69 98 ALA A C 1
ATOM 779 O O . ALA A 1 98 ? -13.835 7.407 20.946 1.00 88.69 98 ALA A O 1
ATOM 780 N N . TYR A 1 99 ? -12.947 5.383 21.218 1.00 92.25 99 TYR A N 1
ATOM 781 C CA . TYR A 1 99 ? -11.806 5.689 20.363 1.00 92.25 99 TYR A CA 1
ATOM 782 C C . TYR A 1 99 ? -11.170 4.418 19.824 1.00 92.25 99 TYR A C 1
ATOM 784 O O . TYR A 1 99 ? -11.216 3.361 20.460 1.00 92.25 99 TYR A O 1
ATOM 792 N N . VAL A 1 100 ? -10.534 4.540 18.665 1.00 93.69 100 VAL A N 1
ATOM 793 C CA . VAL A 1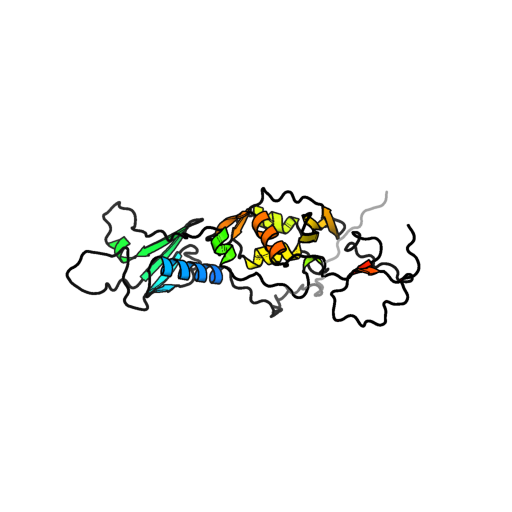 100 ? -9.609 3.534 18.154 1.00 93.69 100 VAL A CA 1
ATOM 794 C C . VAL A 1 100 ? -8.193 3.988 18.465 1.00 93.69 100 VAL A C 1
ATOM 796 O O . VAL A 1 100 ? -7.829 5.134 18.223 1.00 93.69 100 VAL A O 1
ATOM 799 N N . SER A 1 101 ? -7.379 3.098 19.018 1.00 92.12 101 SER A N 1
ATOM 800 C CA . SER A 1 101 ? -5.949 3.332 19.179 1.00 92.12 101 SER A CA 1
ATOM 801 C C . SER A 1 101 ? -5.164 2.477 18.199 1.00 92.12 101 SER A C 1
ATOM 803 O O . SER A 1 101 ? -5.424 1.281 18.040 1.00 92.12 101 SER A O 1
ATOM 805 N N . ARG A 1 102 ? -4.182 3.105 17.563 1.00 89.06 102 ARG A N 1
ATOM 806 C CA . ARG A 1 102 ? -3.204 2.476 16.689 1.00 89.06 102 ARG A CA 1
ATOM 807 C C . ARG A 1 102 ? -1.985 2.047 17.495 1.00 89.06 102 ARG A C 1
ATOM 809 O O . ARG A 1 102 ? -1.397 2.826 18.235 1.00 89.06 102 ARG A O 1
ATOM 816 N N . ASN A 1 103 ? -1.547 0.808 17.295 1.00 82.94 103 ASN A N 1
ATOM 817 C CA . ASN A 1 103 ? -0.295 0.299 17.842 1.00 82.94 103 ASN A CA 1
ATOM 818 C C . ASN A 1 103 ? 0.451 -0.524 16.791 1.00 82.94 103 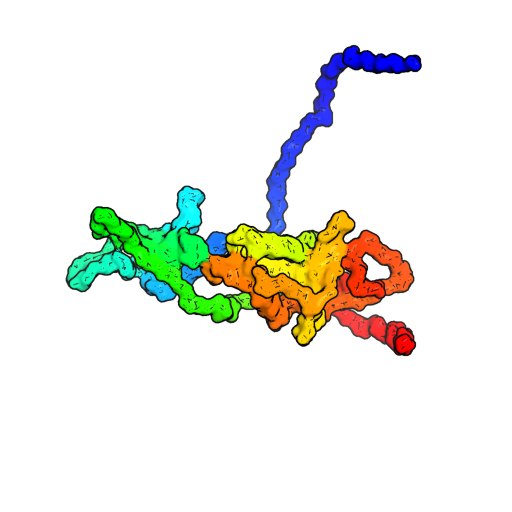ASN A C 1
ATOM 820 O O . ASN A 1 103 ? 0.075 -1.666 16.517 1.00 82.94 103 ASN A O 1
ATOM 824 N N . LYS A 1 104 ? 1.529 0.049 16.238 1.00 74.62 104 LYS A N 1
ATOM 825 C CA . LYS A 1 104 ? 2.407 -0.525 15.198 1.00 74.62 104 LYS A CA 1
ATOM 826 C C . LYS A 1 104 ? 1.637 -1.075 13.983 1.00 74.62 104 LYS A C 1
ATOM 828 O O . LYS A 1 104 ? 1.499 -0.372 12.983 1.00 74.62 104 LYS A O 1
ATOM 833 N N . LYS A 1 105 ? 1.153 -2.318 14.102 1.00 70.94 105 LYS A N 1
ATOM 834 C CA . LYS A 1 105 ? 0.477 -3.137 13.079 1.00 70.94 105 LYS A CA 1
ATOM 835 C C . LYS A 1 105 ? -0.959 -3.528 13.471 1.00 70.94 105 LYS A C 1
ATOM 837 O O . LYS A 1 105 ? -1.486 -4.517 12.985 1.00 70.94 105 LYS A O 1
ATOM 842 N N . SER A 1 106 ? -1.557 -2.860 14.453 1.00 82.00 106 SER A N 1
ATOM 843 C CA . SER A 1 106 ? -2.893 -3.217 14.934 1.00 82.00 106 SER A CA 1
ATOM 844 C C . SER A 1 106 ? -3.689 -1.998 15.348 1.00 82.00 106 SER A C 1
ATOM 846 O O . SER A 1 106 ? -3.125 -1.028 15.857 1.00 82.00 106 SER A O 1
ATOM 848 N N . TYR A 1 107 ? -4.998 -2.107 15.175 1.00 90.69 107 TYR A N 1
ATOM 849 C CA . TYR A 1 107 ? -5.970 -1.155 15.674 1.00 90.69 107 TYR A CA 1
ATOM 850 C C . TYR A 1 107 ? -6.771 -1.814 16.793 1.00 90.69 107 TYR A C 1
ATOM 852 O O . TYR A 1 107 ? -6.953 -3.034 16.836 1.00 90.69 107 TYR A O 1
ATOM 860 N N . SER A 1 108 ? -7.173 -1.031 17.781 1.00 92.75 108 SER A N 1
ATOM 861 C CA . SER A 1 108 ? -7.944 -1.531 18.914 1.00 92.75 108 SER A CA 1
ATOM 862 C C . SER A 1 108 ? -8.997 -0.519 19.306 1.00 92.75 108 SER A C 1
ATOM 864 O O . SER A 1 108 ? -8.684 0.646 19.532 1.00 92.75 108 SER A O 1
ATOM 866 N N . PHE A 1 109 ? -10.233 -0.983 19.396 1.00 92.56 109 PHE A N 1
ATOM 867 C CA . PHE A 1 109 ? -11.372 -0.211 19.856 1.00 92.56 109 PHE A CA 1
ATOM 868 C C . PHE A 1 109 ? -11.419 -0.179 21.389 1.00 92.56 109 PHE A C 1
ATOM 870 O O . PHE A 1 109 ? -11.188 -1.194 22.054 1.00 92.56 109 PHE A O 1
ATOM 877 N N . TYR A 1 110 ? -11.757 0.987 21.938 1.00 91.50 110 TYR A N 1
ATOM 878 C CA . TYR A 1 110 ? -11.915 1.242 23.366 1.00 91.50 110 TYR A CA 1
ATOM 879 C C . TYR A 1 110 ? -13.231 1.977 23.657 1.00 91.50 110 TYR A C 1
ATOM 881 O O . TYR A 1 110 ? -13.581 2.944 22.984 1.00 91.50 110 TYR A O 1
ATOM 889 N N . CYS A 1 111 ? -13.915 1.575 24.733 1.00 87.75 111 CYS A N 1
ATOM 890 C CA . CYS A 1 111 ? -15.094 2.261 25.283 1.00 87.75 111 CYS A CA 1
ATOM 891 C C . CYS A 1 111 ? -14.659 3.059 26.525 1.00 87.75 111 CYS A C 1
ATOM 893 O O . CYS A 1 111 ? -14.149 2.471 27.484 1.00 87.75 111 CYS A O 1
ATOM 895 N N . HIS A 1 112 ? -14.886 4.380 26.562 1.00 85.62 112 HIS A N 1
ATOM 896 C CA . HIS A 1 112 ? -14.542 5.191 27.741 1.00 85.62 112 HIS A CA 1
ATOM 897 C C . HIS A 1 112 ? -15.243 4.691 29.012 1.00 85.62 112 HIS A C 1
ATOM 899 O O . HIS A 1 112 ? -14.606 4.567 30.058 1.00 85.62 112 HIS A O 1
ATOM 905 N N . ARG A 1 113 ? -16.525 4.318 28.917 1.00 80.12 113 ARG A N 1
ATOM 906 C CA . ARG A 1 113 ? -17.276 3.737 30.038 1.00 80.12 113 ARG A CA 1
ATOM 907 C C . ARG A 1 113 ? -16.710 2.387 30.499 1.00 80.12 113 ARG A C 1
ATOM 909 O O . ARG A 1 113 ? -16.613 2.159 31.701 1.00 80.12 113 ARG A O 1
ATOM 916 N N . ALA A 1 114 ? -16.280 1.515 29.585 1.00 82.69 114 ALA A N 1
ATOM 917 C CA . ALA A 1 114 ? -15.664 0.237 29.962 1.00 82.69 114 ALA A CA 1
ATOM 918 C C . ALA A 1 114 ? -14.341 0.462 30.711 1.00 82.69 114 ALA A C 1
ATOM 920 O O . ALA A 1 114 ? -14.052 -0.225 31.688 1.00 82.69 114 ALA A O 1
ATOM 921 N N . ASN A 1 115 ? -13.577 1.483 30.310 1.00 84.38 115 ASN A N 1
ATOM 922 C CA . ASN A 1 115 ? -12.355 1.882 31.007 1.00 84.38 115 ASN A CA 1
ATOM 923 C C . ASN A 1 115 ? -12.626 2.421 32.419 1.00 84.38 115 ASN A C 1
ATOM 925 O O . ASN A 1 115 ? -11.808 2.201 33.307 1.00 84.38 115 ASN A O 1
ATOM 929 N N . GLN A 1 116 ? -13.743 3.124 32.635 1.00 81.50 116 GLN A N 1
ATOM 930 C CA . GLN A 1 116 ? -14.133 3.648 33.951 1.00 81.50 116 GLN A CA 1
ATOM 931 C C . GLN A 1 116 ? -14.652 2.556 34.893 1.00 81.50 116 GLN A C 1
ATOM 933 O O . GLN A 1 116 ? -14.392 2.605 36.090 1.00 81.50 116 GLN A O 1
ATOM 938 N N . ASN A 1 117 ? -15.352 1.555 34.357 1.00 79.81 117 ASN A N 1
ATOM 939 C CA . ASN A 1 117 ? -15.972 0.486 35.144 1.00 79.81 117 ASN A CA 1
ATOM 940 C C . ASN A 1 117 ? -15.007 -0.642 35.545 1.00 79.81 117 ASN A C 1
ATOM 942 O O . ASN A 1 117 ? -15.426 -1.618 36.170 1.00 79.81 117 ASN A O 1
ATOM 946 N N . LYS A 1 118 ? -13.729 -0.548 35.168 1.00 81.25 118 LYS A N 1
ATOM 947 C CA . LYS A 1 118 ? -12.728 -1.577 35.456 1.00 81.25 118 LYS A CA 1
ATOM 948 C C . LYS A 1 118 ? -12.294 -1.540 36.929 1.00 81.25 118 LYS A C 1
ATOM 950 O O . LYS A 1 118 ? -12.233 -0.479 37.548 1.00 81.25 118 LYS A O 1
ATOM 955 N N . GLY A 1 119 ? -11.914 -2.692 37.478 1.00 78.06 119 GLY A N 1
ATOM 956 C CA . GLY A 1 119 ? -11.360 -2.770 38.832 1.00 78.06 119 GLY A CA 1
ATOM 957 C C . GLY A 1 119 ? -9.993 -2.070 38.954 1.00 78.06 119 GLY A C 1
ATOM 958 O O . GLY A 1 119 ? -9.241 -2.004 37.972 1.00 78.06 119 GLY A O 1
ATOM 959 N N . PRO A 1 120 ? -9.618 -1.568 40.142 1.00 77.81 120 PRO A N 1
ATOM 960 C CA . PRO A 1 120 ? -8.296 -0.984 40.359 1.00 77.81 120 PRO A CA 1
ATOM 961 C C . PRO A 1 120 ? -7.190 -1.995 40.020 1.00 77.81 120 PRO A C 1
ATOM 963 O O . PRO A 1 120 ? -7.281 -3.172 40.355 1.00 77.81 120 PRO A O 1
ATOM 966 N N . GLY A 1 121 ? -6.158 -1.544 39.303 1.00 80.44 121 GLY A N 1
ATOM 967 C CA . GLY A 1 121 ? -5.047 -2.395 38.851 1.00 80.44 121 GLY A CA 1
ATOM 968 C C . GLY A 1 121 ? -5.329 -3.248 37.605 1.00 80.44 121 GLY A C 1
ATOM 969 O O . GLY A 1 121 ? -4.410 -3.884 37.095 1.00 80.44 121 GLY A O 1
ATOM 970 N N . THR A 1 122 ? -6.553 -3.243 37.065 1.00 84.56 122 THR A N 1
ATOM 971 C CA . THR A 1 122 ? -6.879 -4.005 35.847 1.00 84.56 122 THR A CA 1
ATOM 972 C C . THR A 1 122 ? -6.564 -3.222 34.567 1.00 84.56 122 THR A C 1
ATOM 974 O O . THR A 1 122 ? -6.626 -1.984 34.517 1.00 84.56 122 THR A O 1
ATOM 977 N N . ARG A 1 123 ? -6.190 -3.944 33.504 1.00 84.38 123 ARG A N 1
ATOM 978 C CA . ARG A 1 123 ? -5.953 -3.360 32.176 1.00 84.38 123 ARG A CA 1
ATOM 979 C C . ARG A 1 123 ? -7.277 -2.876 31.579 1.00 84.38 123 ARG A C 1
ATOM 981 O O . ARG A 1 123 ? -8.320 -3.472 31.818 1.00 84.38 123 ARG A O 1
ATOM 988 N N . ASN A 1 124 ? -7.219 -1.802 30.793 1.00 85.56 124 ASN A N 1
ATOM 989 C CA . ASN A 1 124 ? -8.384 -1.327 30.049 1.00 85.56 124 ASN A CA 1
ATOM 990 C C . ASN A 1 124 ? -8.909 -2.432 29.116 1.00 85.56 124 ASN A C 1
ATOM 992 O O . ASN A 1 124 ? -8.093 -3.009 28.382 1.00 85.56 124 ASN A O 1
ATOM 996 N N . PRO A 1 125 ? -10.224 -2.709 29.122 1.00 86.88 125 PRO A N 1
ATOM 997 C CA . PRO A 1 125 ? -10.828 -3.599 28.145 1.00 86.88 125 PRO A CA 1
ATOM 998 C C . PRO A 1 125 ? -10.668 -2.997 26.747 1.00 86.88 125 PRO A C 1
ATOM 1000 O O . PRO A 1 125 ? -10.777 -1.784 26.559 1.00 86.88 125 PRO A O 1
ATOM 1003 N N . LEU A 1 126 ? -10.370 -3.852 25.776 1.00 91.38 126 LEU A N 1
ATOM 1004 C CA . LEU A 1 126 ? -10.181 -3.470 24.383 1.00 91.38 126 LEU A CA 1
ATOM 1005 C C . LEU A 1 126 ? -10.717 -4.570 23.480 1.00 91.38 126 LEU A C 1
ATOM 1007 O O . LEU A 1 126 ? -10.639 -5.747 23.835 1.00 91.38 126 LEU A O 1
ATOM 1011 N N . LEU A 1 127 ? -11.200 -4.181 22.305 1.00 90.00 127 LEU A N 1
ATOM 1012 C CA . LEU A 1 127 ? -11.484 -5.104 21.216 1.00 90.00 127 LEU A CA 1
ATOM 1013 C C . LEU A 1 127 ? -10.429 -4.882 20.139 1.00 90.00 127 LEU A C 1
ATOM 1015 O O . LEU A 1 127 ? -10.274 -3.769 19.637 1.00 90.00 127 LEU A O 1
ATOM 1019 N N . LYS A 1 128 ? -9.664 -5.921 19.808 1.00 91.19 128 LYS A N 1
ATOM 1020 C CA . LYS A 1 128 ? -8.683 -5.828 18.728 1.00 91.19 128 LYS A CA 1
ATOM 1021 C C . LYS A 1 128 ? -9.437 -5.855 17.401 1.00 91.19 128 LYS A C 1
ATOM 1023 O O . LYS A 1 128 ? -10.174 -6.801 17.155 1.00 91.19 128 LYS A O 1
ATOM 1028 N N . LEU A 1 129 ? -9.226 -4.845 16.564 1.00 89.25 129 LEU A N 1
ATOM 1029 C CA . LEU A 1 129 ? -9.732 -4.845 15.197 1.00 89.25 129 LEU A CA 1
ATOM 1030 C C . LEU A 1 129 ? -8.767 -5.698 14.373 1.00 89.25 129 LEU A C 1
ATOM 1032 O O . LEU A 1 129 ? -7.582 -5.365 14.244 1.00 89.25 129 LEU A O 1
ATOM 1036 N N . VAL A 1 130 ? -9.243 -6.863 13.943 1.00 81.06 130 VAL A N 1
ATOM 1037 C CA . VAL A 1 130 ? -8.463 -7.839 13.183 1.00 81.06 130 VAL A CA 1
ATOM 1038 C C . VAL A 1 130 ? -8.869 -7.719 11.731 1.00 81.06 130 VAL A C 1
ATOM 1040 O O . VAL A 1 130 ? -10.052 -7.693 11.424 1.00 81.06 130 VAL A O 1
ATOM 1043 N N . ILE A 1 131 ? -7.877 -7.667 10.852 1.00 80.69 131 ILE A N 1
ATOM 1044 C CA . ILE A 1 131 ? -8.130 -7.804 9.430 1.00 80.69 131 ILE A CA 1
ATOM 1045 C C . ILE A 1 131 ? -7.960 -9.291 9.102 1.00 80.69 131 ILE A C 1
ATOM 1047 O O . ILE A 1 131 ? -6.845 -9.812 9.161 1.00 80.69 131 ILE A O 1
ATOM 1051 N N . GLU A 1 132 ? -9.069 -9.987 8.861 1.00 76.81 132 GLU A N 1
ATOM 1052 C CA . GLU A 1 132 ? -9.078 -11.447 8.676 1.00 76.81 132 GLU A CA 1
ATOM 1053 C C . GLU A 1 132 ? -8.584 -11.874 7.287 1.00 76.81 132 GLU A C 1
ATOM 1055 O O . GLU A 1 132 ? -7.997 -12.946 7.136 1.00 76.81 132 GLU A O 1
ATOM 1060 N N . GLU A 1 133 ? -8.768 -11.018 6.279 1.00 81.50 133 GLU A N 1
ATOM 1061 C CA . GLU A 1 133 ? -8.348 -11.282 4.902 1.00 81.50 133 GLU A CA 1
ATOM 1062 C C . GLU A 1 133 ? -6.824 -11.352 4.767 1.00 81.50 133 GLU A C 1
ATOM 1064 O O . GLU A 1 133 ? -6.095 -10.582 5.403 1.00 81.50 133 GLU A O 1
ATOM 1069 N N . SER A 1 134 ? -6.319 -12.219 3.885 1.00 83.81 134 SER A N 1
ATOM 1070 C CA . SER A 1 134 ? -4.889 -12.244 3.576 1.00 83.81 134 SER A CA 1
ATOM 1071 C C . SER A 1 134 ? -4.466 -10.988 2.800 1.00 83.81 134 SER A C 1
ATOM 1073 O O . SER A 1 134 ? -5.277 -10.351 2.131 1.00 83.81 134 SER A O 1
ATOM 1075 N N . ILE A 1 135 ? -3.174 -10.635 2.837 1.00 85.12 135 ILE A N 1
ATOM 1076 C CA . ILE A 1 135 ? -2.633 -9.514 2.038 1.00 85.12 135 ILE A CA 1
ATOM 1077 C C . ILE A 1 135 ? -2.948 -9.702 0.545 1.00 85.12 135 ILE A C 1
ATOM 1079 O O . ILE A 1 135 ? -3.242 -8.732 -0.147 1.00 85.12 135 ILE A O 1
ATOM 1083 N N . LEU A 1 136 ? -2.898 -10.946 0.056 1.00 83.00 136 LEU A N 1
ATOM 1084 C CA . LEU A 1 136 ? -3.214 -11.276 -1.332 1.00 83.00 136 LEU A CA 1
ATOM 1085 C C . LEU A 1 136 ? -4.685 -10.998 -1.650 1.00 83.00 136 LEU A C 1
ATOM 1087 O O . LEU A 1 136 ? -4.969 -10.364 -2.662 1.00 83.00 136 LEU A O 1
ATOM 1091 N N . ASP A 1 137 ? -5.597 -11.453 -0.791 1.00 85.19 137 ASP A N 1
ATOM 1092 C CA . ASP A 1 137 ? -7.037 -11.270 -0.994 1.00 85.19 137 ASP A CA 1
ATOM 1093 C C . ASP A 1 137 ? -7.399 -9.784 -0.963 1.00 85.19 137 ASP A C 1
ATOM 1095 O O . ASP A 1 137 ? -8.050 -9.296 -1.884 1.00 85.19 137 ASP A O 1
ATOM 1099 N N . ARG A 1 138 ? -6.857 -9.032 0.004 1.00 85.19 138 ARG A N 1
ATOM 1100 C CA . ARG A 1 138 ? -7.033 -7.575 0.068 1.00 85.19 138 ARG A CA 1
ATOM 1101 C C . ARG A 1 138 ? -6.522 -6.893 -1.187 1.00 85.19 138 ARG A C 1
ATOM 1103 O O . ARG A 1 138 ? -7.225 -6.087 -1.782 1.00 85.19 138 ARG A O 1
ATOM 1110 N N . GLU A 1 139 ? -5.301 -7.214 -1.609 1.00 87.50 139 GLU A N 1
ATOM 1111 C CA . GLU A 1 139 ? -4.728 -6.607 -2.807 1.00 87.50 139 GLU A CA 1
ATOM 1112 C C . GLU A 1 139 ? -5.556 -6.934 -4.057 1.00 87.50 139 GLU A C 1
ATOM 1114 O O . GLU A 1 139 ? -5.690 -6.075 -4.921 1.00 87.50 139 GLU A O 1
ATOM 1119 N N . ASN A 1 140 ? -6.155 -8.129 -4.139 1.00 84.56 140 ASN A N 1
ATOM 1120 C CA . ASN A 1 140 ? -7.080 -8.512 -5.209 1.00 84.56 140 ASN A CA 1
ATOM 1121 C C . ASN A 1 140 ? -8.416 -7.760 -5.163 1.00 84.56 140 ASN A C 1
ATOM 1123 O O . ASN A 1 140 ? -8.951 -7.455 -6.226 1.00 84.56 140 ASN A O 1
ATOM 1127 N N . ASN A 1 141 ? -8.924 -7.461 -3.968 1.00 86.25 141 ASN A N 1
ATOM 1128 C CA . ASN A 1 141 ? -10.187 -6.752 -3.760 1.00 86.25 141 ASN A CA 1
ATOM 1129 C C . ASN A 1 141 ? -10.059 -5.234 -3.968 1.00 86.25 141 ASN A C 1
ATOM 1131 O O . ASN A 1 141 ? -11.044 -4.567 -4.286 1.00 86.25 141 ASN A O 1
ATOM 1135 N N . LEU A 1 142 ? -8.855 -4.678 -3.801 1.00 85.62 142 LEU A N 1
ATOM 1136 C CA . LEU A 1 142 ? -8.587 -3.262 -4.037 1.00 85.62 142 LEU A CA 1
ATOM 1137 C C . LEU A 1 142 ? -8.606 -2.929 -5.539 1.00 85.62 142 LEU A C 1
ATOM 1139 O O . LEU A 1 142 ? -8.140 -3.725 -6.363 1.00 85.62 142 LEU A O 1
ATOM 1143 N N . PRO A 1 143 ? -9.083 -1.724 -5.911 1.00 85.69 143 PRO A N 1
ATOM 1144 C CA . PRO A 1 143 ? -9.145 -1.305 -7.306 1.00 85.69 143 PRO A CA 1
ATOM 1145 C C . PRO A 1 143 ? -7.763 -1.362 -7.959 1.00 85.69 143 PRO A C 1
ATOM 1147 O O . PRO A 1 143 ? -6.728 -1.187 -7.306 1.00 85.69 143 PRO A O 1
ATOM 1150 N N . ILE A 1 144 ? -7.727 -1.610 -9.265 1.00 84.31 144 ILE A N 1
ATOM 1151 C CA . ILE A 1 144 ? -6.475 -1.586 -10.026 1.00 84.31 144 ILE A CA 1
ATOM 1152 C C . ILE A 1 144 ? -5.856 -0.182 -9.881 1.00 84.31 144 ILE A C 1
ATOM 1154 O O . ILE A 1 144 ? -6.589 0.800 -9.993 1.00 84.31 144 ILE A O 1
ATOM 1158 N N . PRO A 1 145 ? -4.547 -0.064 -9.590 1.00 84.56 145 PRO A N 1
ATOM 1159 C CA . PRO A 1 145 ? -3.884 1.234 -9.532 1.00 84.56 145 PRO A CA 1
ATOM 1160 C C . PRO A 1 145 ? -4.025 1.980 -10.861 1.00 84.56 145 PRO A C 1
ATOM 1162 O O . PRO A 1 145 ? -3.991 1.357 -11.923 1.00 84.56 145 PRO A O 1
ATOM 1165 N N . ASP A 1 146 ? -4.125 3.306 -10.806 1.00 81.56 146 ASP A N 1
ATOM 1166 C CA . ASP A 1 146 ? -4.311 4.115 -12.009 1.00 81.56 146 ASP A CA 1
ATOM 1167 C C . ASP A 1 146 ? -3.183 3.875 -13.025 1.00 81.56 146 ASP A C 1
ATOM 1169 O O . ASP A 1 146 ? -1.990 4.048 -12.730 1.00 81.56 146 ASP A O 1
ATOM 1173 N N . LYS A 1 147 ? -3.571 3.487 -14.248 1.00 76.12 147 LYS A N 1
ATOM 1174 C CA . LYS A 1 147 ? -2.660 3.452 -15.393 1.00 76.12 147 LYS A CA 1
ATOM 1175 C C . LYS A 1 147 ? -2.409 4.893 -15.821 1.00 76.12 147 LYS A C 1
ATOM 1177 O O . LYS A 1 147 ? -3.329 5.589 -16.245 1.00 76.12 147 LYS A O 1
ATOM 1182 N N . LEU A 1 148 ? -1.163 5.340 -15.727 1.00 70.81 148 LEU A N 1
ATOM 1183 C CA . LEU A 1 148 ? -0.792 6.675 -16.183 1.00 70.81 148 LEU A CA 1
ATOM 1184 C C . LEU A 1 148 ? -0.835 6.738 -17.718 1.00 70.81 148 LEU A C 1
ATOM 1186 O O . LEU A 1 148 ? -0.308 5.849 -18.386 1.00 70.81 148 LEU A O 1
ATOM 1190 N N . GLU A 1 149 ? -1.430 7.799 -18.282 1.00 66.62 149 GLU A N 1
ATOM 1191 C CA . GLU A 1 149 ? -1.476 8.013 -19.743 1.00 66.62 149 GLU A CA 1
ATOM 1192 C C . GLU A 1 149 ? -0.073 8.052 -20.366 1.00 66.62 149 GLU A C 1
ATOM 1194 O O . GLU A 1 149 ? 0.127 7.625 -21.502 1.00 66.62 149 GLU A O 1
ATOM 1199 N N . ARG A 1 150 ? 0.911 8.554 -19.610 1.00 68.06 150 ARG A N 1
ATOM 1200 C CA . ARG A 1 150 ? 2.326 8.552 -19.975 1.00 68.06 150 ARG A CA 1
ATOM 1201 C C . ARG A 1 150 ? 3.134 7.820 -18.913 1.00 68.06 150 ARG A C 1
ATOM 1203 O O . ARG A 1 150 ? 3.019 8.103 -17.722 1.00 68.06 150 ARG A O 1
ATOM 1210 N N . THR A 1 151 ? 4.015 6.928 -19.356 1.00 72.44 151 THR A N 1
ATOM 1211 C CA . THR A 1 151 ? 4.911 6.187 -18.467 1.00 72.44 151 THR A CA 1
ATOM 1212 C C . THR A 1 151 ? 5.908 7.132 -17.789 1.00 72.44 151 THR A C 1
ATOM 1214 O O . THR A 1 151 ? 6.761 7.719 -18.462 1.00 72.44 151 THR A O 1
ATOM 1217 N N . ARG A 1 152 ? 5.845 7.250 -16.456 1.00 81.88 152 ARG A N 1
ATOM 1218 C CA . ARG A 1 152 ? 6.745 8.109 -15.657 1.00 81.88 152 ARG A CA 1
ATOM 1219 C C . ARG A 1 152 ? 8.221 7.769 -15.830 1.00 81.88 152 ARG A C 1
ATOM 1221 O O . ARG A 1 152 ? 9.064 8.658 -15.849 1.00 81.88 152 ARG A O 1
ATOM 1228 N N . ILE A 1 153 ? 8.541 6.492 -16.032 1.00 80.94 153 ILE A N 1
ATOM 1229 C CA . ILE A 1 153 ? 9.920 6.058 -16.282 1.00 80.94 153 ILE A CA 1
ATOM 1230 C C . ILE A 1 153 ? 10.563 6.772 -17.485 1.00 80.94 153 ILE A C 1
ATOM 1232 O O . ILE A 1 153 ? 11.751 7.082 -17.446 1.00 80.94 153 ILE A O 1
ATOM 1236 N N . SER A 1 154 ? 9.769 7.098 -18.511 1.00 74.50 154 SER A N 1
ATOM 1237 C CA . SER A 1 154 ? 10.206 7.792 -19.734 1.00 74.50 154 SER A CA 1
ATOM 1238 C C . SER A 1 154 ? 10.199 9.321 -19.631 1.00 74.50 154 SER A C 1
ATOM 1240 O O . SER A 1 154 ? 10.551 10.003 -20.595 1.00 74.50 154 SER A O 1
ATOM 1242 N N . ASP A 1 155 ? 9.727 9.870 -18.512 1.00 77.12 155 ASP A N 1
ATOM 1243 C CA . ASP A 1 155 ? 9.671 11.309 -18.302 1.00 77.12 155 ASP A CA 1
ATOM 1244 C C . ASP A 1 155 ? 11.065 11.826 -17.891 1.00 77.12 155 ASP A C 1
ATOM 1246 O O . ASP A 1 155 ? 11.592 11.383 -16.860 1.00 77.12 155 ASP A O 1
ATOM 1250 N N . PRO A 1 156 ? 11.696 12.709 -18.694 1.00 69.88 156 PRO A N 1
ATOM 1251 C CA . PRO A 1 156 ? 13.012 13.259 -18.378 1.00 69.88 156 PRO A CA 1
ATOM 1252 C C . PRO A 1 156 ? 13.001 14.186 -17.155 1.00 69.88 156 PRO A C 1
ATOM 1254 O O . PRO A 1 156 ? 14.037 14.318 -16.502 1.00 69.88 156 PRO A O 1
ATOM 1257 N N . ASP A 1 157 ? 11.852 14.784 -16.827 1.00 77.69 157 ASP A N 1
ATOM 1258 C CA . ASP A 1 157 ? 11.702 15.684 -15.678 1.00 77.69 157 ASP A CA 1
ATOM 1259 C C . ASP A 1 157 ? 11.395 14.912 -14.382 1.00 77.69 157 ASP A C 1
ATOM 1261 O O . ASP A 1 157 ? 11.500 15.443 -13.273 1.00 77.69 157 ASP A O 1
ATOM 1265 N N . ASP A 1 158 ? 11.053 13.624 -14.494 1.00 82.25 158 ASP A N 1
ATOM 1266 C CA . ASP A 1 158 ? 10.914 12.745 -13.342 1.00 82.25 158 ASP A CA 1
ATOM 1267 C C . ASP A 1 158 ? 12.303 12.282 -12.880 1.00 82.25 158 ASP A C 1
ATOM 1269 O O . ASP A 1 158 ? 13.010 11.550 -13.573 1.00 82.25 158 ASP A O 1
ATOM 1273 N N . HIS A 1 159 ? 12.714 12.699 -11.687 1.00 87.25 159 HIS A N 1
ATOM 1274 C CA . HIS A 1 159 ? 14.009 12.328 -11.111 1.00 87.25 159 HIS A CA 1
ATOM 1275 C C . HIS A 1 159 ? 13.935 11.163 -10.118 1.00 87.25 159 HIS A C 1
ATOM 1277 O O . HIS A 1 159 ? 14.949 10.842 -9.495 1.00 87.25 159 HIS A O 1
ATOM 1283 N N . PHE A 1 160 ? 12.768 10.536 -9.958 1.00 91.06 160 PHE A N 1
ATOM 1284 C CA . PHE A 1 160 ? 12.590 9.414 -9.049 1.00 91.06 160 PHE A CA 1
ATOM 1285 C C . PHE A 1 160 ? 13.257 8.159 -9.627 1.00 91.06 160 PHE A C 1
ATOM 1287 O O . PHE A 1 160 ? 12.999 7.767 -10.768 1.00 91.06 160 PHE A O 1
ATOM 1294 N N . VAL A 1 161 ? 14.152 7.536 -8.857 1.00 90.12 161 VAL A N 1
ATOM 1295 C CA . VAL A 1 161 ? 14.999 6.428 -9.333 1.00 90.12 161 VAL A CA 1
ATOM 1296 C C . VAL A 1 161 ? 14.883 5.197 -8.448 1.00 90.12 161 VAL A C 1
ATOM 1298 O O . VAL A 1 161 ? 14.383 5.245 -7.327 1.00 90.12 161 VAL A O 1
ATOM 1301 N N . TRP A 1 162 ? 15.397 4.070 -8.936 1.00 91.12 162 TRP A N 1
ATOM 1302 C CA . TRP A 1 162 ? 15.416 2.791 -8.230 1.00 91.12 162 TRP A CA 1
ATOM 1303 C C . TRP A 1 162 ? 15.913 2.891 -6.781 1.00 91.12 162 TRP A C 1
ATOM 1305 O O . TRP A 1 162 ? 15.309 2.335 -5.864 1.00 91.12 162 TRP A O 1
ATOM 1315 N N . GLY A 1 163 ? 16.981 3.662 -6.553 1.00 91.19 163 GLY A N 1
ATOM 1316 C CA . GLY A 1 163 ? 17.525 3.894 -5.214 1.00 91.19 163 GLY A CA 1
ATOM 1317 C C . GLY A 1 163 ? 16.533 4.552 -4.247 1.00 91.19 163 GLY A C 1
ATOM 1318 O O . GLY A 1 163 ? 16.591 4.289 -3.046 1.00 91.19 163 GLY A O 1
ATOM 1319 N N . ASP A 1 164 ? 15.596 5.360 -4.745 1.00 94.12 164 ASP A N 1
ATOM 1320 C CA . ASP A 1 164 ? 14.567 5.998 -3.923 1.00 94.12 164 ASP A CA 1
ATOM 1321 C C . ASP A 1 164 ? 13.471 5.009 -3.533 1.00 94.12 164 ASP A C 1
ATOM 1323 O O . ASP A 1 164 ? 13.098 4.959 -2.361 1.00 94.12 164 ASP A O 1
ATOM 1327 N N . LEU A 1 165 ? 13.042 4.140 -4.453 1.00 93.44 165 LEU A N 1
ATOM 1328 C CA . LEU A 1 165 ? 12.128 3.039 -4.133 1.00 93.44 165 LEU A CA 1
ATOM 1329 C C . LEU A 1 165 ? 12.735 2.086 -3.087 1.00 93.44 165 LEU A C 1
ATOM 1331 O O . LEU A 1 165 ? 12.066 1.694 -2.127 1.00 93.44 165 LEU A O 1
ATOM 1335 N N . LEU A 1 166 ? 14.027 1.763 -3.205 1.00 92.06 166 LEU A N 1
ATOM 1336 C CA . LEU A 1 166 ? 14.729 0.981 -2.182 1.00 92.06 166 LEU A CA 1
ATOM 1337 C C . LEU A 1 166 ? 14.774 1.712 -0.834 1.00 92.06 166 LEU A C 1
ATOM 1339 O O . LEU A 1 166 ? 14.576 1.100 0.218 1.00 92.06 166 LEU A O 1
ATOM 1343 N N . ARG A 1 167 ? 14.989 3.031 -0.842 1.00 93.12 167 ARG A N 1
ATOM 1344 C CA . ARG A 1 167 ? 14.960 3.858 0.371 1.00 93.12 167 ARG A CA 1
ATOM 1345 C C . ARG A 1 167 ? 13.581 3.856 1.026 1.00 93.12 167 ARG A C 1
ATOM 1347 O O . ARG A 1 167 ? 13.517 3.791 2.253 1.00 93.12 167 ARG A O 1
ATOM 1354 N N . MET A 1 168 ? 12.498 3.869 0.244 1.00 93.50 168 MET A N 1
ATOM 1355 C CA . MET A 1 168 ? 11.137 3.704 0.768 1.00 93.50 168 MET A CA 1
ATOM 1356 C C . MET A 1 168 ? 11.011 2.375 1.518 1.00 93.50 168 MET A C 1
ATOM 1358 O O . MET A 1 168 ? 10.609 2.383 2.682 1.00 93.50 168 MET A O 1
ATOM 1362 N N . CYS A 1 169 ? 11.470 1.268 0.924 1.00 91.75 169 CYS A N 1
ATOM 1363 C CA . CYS A 1 169 ? 11.460 -0.056 1.558 1.00 91.75 169 CYS A CA 1
ATOM 1364 C C . CYS A 1 169 ? 12.261 -0.087 2.875 1.00 91.75 169 CYS A C 1
ATOM 1366 O O . CYS A 1 169 ? 11.806 -0.621 3.884 1.00 91.75 169 CYS A O 1
ATOM 1368 N N . MET A 1 170 ? 13.441 0.540 2.908 1.00 91.00 170 MET A N 1
ATOM 1369 C CA . MET A 1 170 ? 14.300 0.571 4.102 1.00 91.00 170 MET A CA 1
ATOM 1370 C C . MET A 1 170 ? 13.810 1.531 5.198 1.00 91.00 170 MET A C 1
ATOM 1372 O O . MET A 1 170 ? 14.212 1.403 6.355 1.00 91.00 170 MET A O 1
ATOM 1376 N N . SER A 1 171 ? 12.951 2.497 4.860 1.00 89.81 171 SER A N 1
ATOM 1377 C CA . SER A 1 171 ? 12.548 3.573 5.775 1.00 89.81 171 SER A CA 1
ATOM 1378 C C . SER A 1 171 ? 11.653 3.122 6.933 1.00 89.81 171 SER A C 1
ATOM 1380 O O . SER A 1 171 ? 11.508 3.862 7.906 1.00 89.81 171 SER A O 1
ATOM 1382 N N . LYS A 1 172 ? 11.022 1.942 6.826 1.00 84.56 172 LYS A N 1
ATOM 1383 C CA . LYS A 1 172 ? 9.967 1.441 7.732 1.00 84.56 172 LYS A CA 1
ATOM 1384 C C . LYS A 1 172 ? 8.751 2.371 7.874 1.00 84.56 172 LYS A C 1
ATOM 1386 O O . LYS A 1 172 ? 7.862 2.080 8.678 1.00 84.56 172 LYS A O 1
ATOM 1391 N N . LYS A 1 173 ? 8.684 3.463 7.107 1.00 89.62 173 LYS A N 1
ATOM 1392 C CA . LYS A 1 173 ? 7.511 4.337 7.038 1.00 89.62 173 LYS A CA 1
ATOM 1393 C C . LYS A 1 173 ? 6.360 3.594 6.367 1.00 89.62 173 LYS A C 1
ATOM 1395 O O . LYS A 1 173 ? 6.590 2.672 5.586 1.00 89.62 173 LYS A O 1
ATOM 1400 N N . LYS A 1 174 ? 5.137 3.989 6.712 1.00 89.25 174 LYS A N 1
ATOM 1401 C CA . LYS A 1 174 ? 3.932 3.546 6.014 1.00 89.25 174 LYS A CA 1
ATOM 1402 C C . LYS A 1 174 ? 3.719 4.443 4.801 1.00 89.25 174 LYS A C 1
ATOM 1404 O O . LYS A 1 174 ? 3.926 5.649 4.906 1.00 89.25 174 LYS A O 1
ATOM 1409 N N . PHE A 1 175 ? 3.317 3.841 3.697 1.00 91.69 175 PHE A N 1
ATOM 1410 C CA . PHE A 1 175 ? 2.965 4.521 2.459 1.00 91.69 175 PHE A CA 1
ATOM 1411 C C . PHE A 1 175 ? 1.572 4.071 2.038 1.00 91.69 175 PHE A C 1
ATOM 1413 O O . PHE A 1 175 ? 1.138 2.972 2.384 1.00 91.69 175 PHE A O 1
ATOM 1420 N N . THR A 1 176 ? 0.879 4.906 1.286 1.00 91.25 176 THR A N 1
AT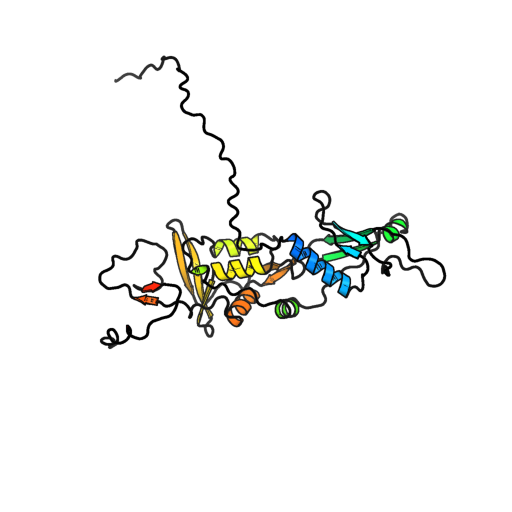OM 1421 C CA . THR A 1 176 ? -0.318 4.485 0.562 1.00 91.25 176 THR A CA 1
ATOM 1422 C C . THR A 1 176 ? 0.070 3.543 -0.571 1.00 91.25 176 THR A C 1
ATOM 1424 O O . THR A 1 176 ? 1.175 3.591 -1.126 1.00 91.25 176 THR A O 1
ATOM 1427 N N . ARG A 1 177 ? -0.866 2.692 -0.969 1.00 91.44 177 ARG A N 1
ATOM 1428 C CA . ARG A 1 177 ? -0.731 1.808 -2.122 1.00 91.44 177 ARG A CA 1
ATOM 1429 C C . ARG A 1 177 ? -0.440 2.602 -3.396 1.00 91.44 177 ARG A C 1
ATOM 1431 O O . ARG A 1 177 ? 0.437 2.214 -4.168 1.00 91.44 177 ARG A O 1
ATOM 1438 N N . ASN A 1 178 ? -1.109 3.740 -3.582 1.00 90.88 178 ASN A N 1
ATOM 1439 C CA . ASN A 1 178 ? -0.900 4.615 -4.737 1.00 90.88 178 ASN A CA 1
ATOM 1440 C C . ASN A 1 178 ? 0.521 5.184 -4.796 1.00 90.88 178 ASN A C 1
ATOM 1442 O O . ASN A 1 178 ? 1.129 5.171 -5.866 1.00 90.88 178 ASN A O 1
ATOM 1446 N N . GLU A 1 179 ? 1.094 5.620 -3.671 1.00 92.12 179 GLU A N 1
ATOM 1447 C CA . GLU A 1 179 ? 2.492 6.069 -3.630 1.00 92.12 179 GLU A CA 1
ATOM 1448 C C . GLU A 1 179 ? 3.453 4.965 -4.085 1.00 92.12 179 GLU A C 1
ATOM 1450 O O . GLU A 1 179 ? 4.358 5.226 -4.880 1.00 92.12 179 GLU A O 1
ATOM 1455 N N . ILE A 1 180 ? 3.235 3.724 -3.637 1.00 93.50 180 ILE A N 1
ATOM 1456 C CA . ILE A 1 180 ? 4.095 2.593 -4.000 1.00 93.50 180 ILE A CA 1
ATOM 1457 C C . ILE A 1 180 ? 3.964 2.227 -5.475 1.00 93.50 180 ILE A C 1
ATOM 1459 O O . ILE A 1 180 ? 4.982 2.100 -6.156 1.00 93.50 180 ILE A O 1
ATOM 1463 N N . TYR A 1 181 ? 2.747 2.097 -6.004 1.00 93.19 181 TYR A N 1
ATOM 1464 C CA . TYR A 1 181 ? 2.567 1.804 -7.428 1.00 93.19 181 TYR A CA 1
ATOM 1465 C C . TYR A 1 181 ? 3.073 2.932 -8.322 1.00 93.19 181 TYR A C 1
ATOM 1467 O O . TYR A 1 181 ? 3.642 2.662 -9.376 1.00 93.19 181 TYR A O 1
ATOM 1475 N N . SER A 1 182 ? 2.932 4.183 -7.894 1.00 91.81 182 SER A N 1
ATOM 1476 C CA . SER A 1 182 ? 3.471 5.333 -8.615 1.00 91.81 182 SER A CA 1
ATOM 1477 C C . SER A 1 182 ? 5.006 5.317 -8.630 1.00 91.81 182 SER A C 1
ATOM 1479 O O . SER A 1 182 ? 5.617 5.558 -9.670 1.00 91.81 182 SER A O 1
ATOM 1481 N N . ALA A 1 183 ? 5.644 4.955 -7.511 1.00 93.50 183 ALA A N 1
ATOM 1482 C CA . ALA A 1 183 ? 7.092 4.763 -7.425 1.00 93.50 183 ALA A CA 1
ATOM 1483 C C . ALA A 1 183 ? 7.583 3.580 -8.283 1.00 93.50 183 ALA A C 1
ATOM 1485 O O . ALA A 1 183 ? 8.611 3.683 -8.952 1.00 93.50 183 ALA A O 1
ATOM 1486 N N . ILE A 1 184 ? 6.835 2.474 -8.325 1.00 93.12 184 ILE A N 1
ATOM 1487 C CA . ILE A 1 184 ? 7.099 1.347 -9.231 1.00 93.12 184 ILE A CA 1
ATOM 1488 C C . ILE A 1 184 ? 7.024 1.828 -10.693 1.00 93.12 184 ILE A C 1
ATOM 1490 O O . ILE A 1 184 ? 8.001 1.699 -11.426 1.00 93.12 184 ILE A O 1
ATOM 1494 N N . GLN A 1 185 ? 5.934 2.484 -11.105 1.00 90.44 185 GLN A N 1
ATOM 1495 C CA . GLN A 1 185 ? 5.763 3.000 -12.475 1.00 90.44 185 GLN A CA 1
ATOM 1496 C C . GLN A 1 185 ? 6.827 4.035 -12.898 1.00 90.44 185 GLN A C 1
ATOM 1498 O O . GLN A 1 185 ? 7.101 4.196 -14.089 1.00 90.44 185 GLN A O 1
ATOM 1503 N N . ALA A 1 186 ? 7.432 4.750 -11.945 1.00 90.12 186 ALA A N 1
ATOM 1504 C CA . ALA A 1 186 ? 8.494 5.720 -12.215 1.00 90.12 186 ALA A CA 1
ATOM 1505 C C . ALA A 1 186 ? 9.883 5.091 -12.396 1.00 90.12 186 ALA A C 1
ATOM 1507 O O . ALA A 1 186 ? 10.750 5.690 -13.031 1.00 90.12 186 ALA A O 1
ATOM 1508 N N . THR A 1 187 ? 10.111 3.901 -11.837 1.00 90.31 187 THR A N 1
ATOM 1509 C CA . THR A 1 187 ? 11.462 3.330 -11.705 1.00 90.31 187 THR A CA 1
ATOM 1510 C C . THR A 1 187 ? 11.707 2.094 -12.542 1.00 90.31 187 THR A C 1
ATOM 1512 O O . THR A 1 187 ? 12.859 1.839 -12.890 1.00 90.31 187 THR A O 1
ATOM 1515 N N . ILE A 1 188 ? 10.667 1.324 -12.852 1.00 89.56 188 ILE A N 1
ATOM 1516 C CA . ILE A 1 188 ? 10.804 0.029 -13.509 1.00 89.56 188 ILE A CA 1
ATOM 1517 C C . ILE A 1 188 ? 9.808 -0.135 -14.655 1.00 89.56 188 ILE A C 1
ATOM 1519 O O . ILE A 1 188 ? 8.651 0.268 -14.564 1.00 89.56 188 ILE A O 1
ATOM 1523 N N . ALA A 1 189 ? 10.270 -0.782 -15.724 1.00 88.69 189 ALA A N 1
ATOM 1524 C CA . ALA A 1 189 ? 9.429 -1.290 -16.795 1.00 88.69 189 ALA A CA 1
ATOM 1525 C C . ALA A 1 189 ? 9.788 -2.738 -17.160 1.00 88.69 189 ALA A C 1
ATOM 1527 O O . ALA A 1 189 ? 10.910 -3.195 -16.945 1.00 88.69 189 ALA A O 1
ATOM 1528 N N . CYS A 1 190 ? 8.825 -3.465 -17.720 1.00 87.81 190 CYS A N 1
ATOM 1529 C CA . CYS A 1 190 ? 8.931 -4.849 -18.160 1.00 87.81 190 CYS A CA 1
ATOM 1530 C C . CYS A 1 190 ? 8.836 -4.922 -19.688 1.00 87.81 190 CYS A C 1
ATOM 1532 O O . CYS A 1 190 ? 7.791 -4.612 -20.268 1.00 87.81 190 CYS A O 1
ATOM 1534 N N . VAL A 1 191 ? 9.926 -5.364 -20.314 1.00 83.31 191 VAL A N 1
ATOM 1535 C CA . VAL A 1 191 ? 10.091 -5.472 -21.773 1.00 83.31 191 VAL A CA 1
ATOM 1536 C C . VAL A 1 191 ? 9.628 -6.824 -22.298 1.00 83.31 191 VAL A C 1
ATOM 1538 O O . VAL A 1 191 ? 9.091 -6.931 -23.386 1.00 83.31 191 VAL A O 1
ATOM 1541 N N . GLU A 1 192 ? 9.818 -7.892 -21.527 1.00 80.88 192 GLU A N 1
ATOM 1542 C CA . GLU A 1 192 ? 9.357 -9.221 -21.927 1.00 80.88 192 GLU A CA 1
ATOM 1543 C C . GLU A 1 192 ? 8.717 -9.911 -20.729 1.00 80.88 192 GLU A C 1
ATOM 1545 O O . GLU A 1 192 ? 9.422 -10.438 -19.870 1.00 80.88 192 GLU A O 1
ATOM 1550 N N . LYS A 1 193 ? 7.380 -9.966 -20.690 1.00 82.38 193 LYS A N 1
ATOM 1551 C CA . LYS A 1 193 ? 6.627 -10.555 -19.566 1.00 82.38 193 LYS A CA 1
ATOM 1552 C C . LYS A 1 193 ? 6.963 -12.027 -19.319 1.00 82.38 193 LYS A C 1
ATOM 1554 O O . LYS A 1 193 ? 6.978 -12.479 -18.182 1.00 82.38 193 LYS A O 1
ATOM 1559 N N . ARG A 1 194 ? 7.252 -12.793 -20.380 1.00 80.81 194 ARG A N 1
ATOM 1560 C CA . ARG A 1 194 ? 7.555 -14.234 -20.271 1.00 80.81 194 ARG A CA 1
ATOM 1561 C C . ARG A 1 194 ? 8.904 -14.510 -19.620 1.00 80.81 194 ARG A C 1
ATOM 1563 O O . ARG A 1 194 ? 9.031 -15.482 -18.885 1.00 80.81 194 ARG A O 1
ATOM 1570 N N . LYS A 1 195 ? 9.907 -13.682 -19.918 1.00 81.69 195 LYS A N 1
ATOM 1571 C CA . LYS A 1 195 ? 11.261 -13.822 -19.367 1.00 81.69 195 LYS A CA 1
ATOM 1572 C C . LYS A 1 195 ? 11.542 -12.852 -18.229 1.00 81.69 195 LYS A C 1
ATOM 1574 O O . LYS A 1 195 ? 12.647 -12.884 -17.702 1.00 81.69 195 LYS A O 1
ATOM 1579 N N . MET A 1 196 ? 10.571 -12.001 -17.892 1.00 84.31 196 MET A N 1
ATOM 1580 C CA . MET A 1 196 ? 10.703 -10.920 -16.924 1.00 84.31 196 MET A CA 1
ATOM 1581 C C . MET A 1 196 ? 11.989 -10.126 -17.167 1.00 84.31 196 MET A C 1
ATOM 1583 O O . MET A 1 196 ? 12.867 -10.048 -16.319 1.00 84.31 196 MET A O 1
ATOM 1587 N N . THR A 1 197 ? 12.143 -9.604 -18.386 1.00 84.69 197 THR A N 1
ATOM 1588 C CA . THR A 1 197 ? 13.262 -8.701 -18.692 1.00 84.69 197 THR A CA 1
ATOM 1589 C C . THR A 1 197 ? 12.866 -7.282 -18.318 1.00 84.69 197 THR A C 1
ATOM 1591 O O . THR A 1 197 ? 11.820 -6.795 -18.751 1.00 84.69 197 THR A O 1
ATOM 1594 N N . TRP A 1 198 ? 13.699 -6.638 -17.510 1.00 86.44 198 TRP A N 1
ATOM 1595 C CA . TRP A 1 198 ? 13.414 -5.374 -16.848 1.00 86.44 198 TRP A CA 1
ATOM 1596 C C . TRP A 1 198 ? 14.270 -4.247 -17.402 1.00 86.44 198 TRP A C 1
ATOM 1598 O O . TRP A 1 198 ? 15.423 -4.467 -17.768 1.00 86.44 198 TRP A O 1
ATOM 1608 N N . ILE A 1 199 ? 13.713 -3.043 -17.381 1.00 86.50 199 ILE A N 1
ATOM 1609 C CA . ILE A 1 199 ? 14.439 -1.780 -17.485 1.00 86.50 199 ILE A CA 1
ATOM 1610 C C . ILE A 1 199 ? 14.305 -1.069 -16.147 1.00 86.50 199 ILE A C 1
ATOM 1612 O O . ILE A 1 199 ? 13.198 -0.950 -15.621 1.00 86.50 199 ILE A O 1
ATOM 1616 N N . VAL A 1 200 ? 15.423 -0.591 -15.610 1.00 86.88 200 VAL A N 1
ATOM 1617 C CA . VAL A 1 200 ? 15.489 0.075 -14.308 1.00 86.88 200 VAL A CA 1
ATOM 1618 C C . VAL A 1 200 ? 16.096 1.456 -14.464 1.00 86.88 200 VAL A C 1
ATOM 1620 O O . VAL A 1 200 ? 17.174 1.602 -15.032 1.00 86.88 200 VAL A O 1
ATOM 1623 N N . LYS A 1 201 ? 15.424 2.468 -13.915 1.00 87.62 201 LYS A N 1
ATOM 1624 C CA . LYS A 1 201 ? 15.897 3.852 -13.878 1.00 87.62 201 LYS A CA 1
ATOM 1625 C C . LYS A 1 201 ? 16.856 4.066 -12.712 1.00 87.62 201 LYS A C 1
ATOM 1627 O O . LYS A 1 201 ? 16.485 3.896 -11.550 1.00 87.62 201 LYS A O 1
ATOM 1632 N N . LEU A 1 202 ? 18.081 4.473 -13.013 1.00 84.50 202 LEU A N 1
ATOM 1633 C CA . LEU A 1 202 ? 19.176 4.653 -12.064 1.00 84.50 202 LEU A CA 1
ATOM 1634 C C . LEU A 1 202 ? 19.754 6.069 -12.160 1.00 84.50 202 LEU A C 1
ATOM 1636 O O . LEU A 1 202 ? 19.453 6.834 -13.076 1.00 84.50 202 LEU A O 1
ATOM 1640 N N . LYS A 1 203 ? 20.594 6.422 -11.183 1.00 84.69 203 LYS A N 1
ATOM 1641 C CA . LYS A 1 203 ? 21.313 7.698 -11.137 1.00 84.69 203 LYS A CA 1
ATOM 1642 C C . LYS A 1 203 ? 22.768 7.482 -10.757 1.00 84.69 203 LYS A C 1
ATOM 1644 O O . LYS A 1 203 ? 23.059 6.730 -9.828 1.00 84.69 203 LYS A O 1
ATOM 1649 N N . ASN A 1 204 ? 23.662 8.166 -11.456 1.00 81.06 204 ASN A N 1
ATOM 1650 C CA . ASN A 1 204 ? 25.078 8.287 -11.127 1.00 81.06 204 ASN A CA 1
ATOM 1651 C C . ASN A 1 204 ? 25.452 9.791 -11.049 1.00 81.06 204 ASN A C 1
ATOM 1653 O O . ASN A 1 204 ? 24.563 10.642 -11.159 1.00 81.06 204 ASN A O 1
ATOM 1657 N N . PRO A 1 205 ? 26.725 10.151 -10.794 1.00 82.00 205 PRO A N 1
ATOM 1658 C CA . PRO A 1 205 ? 27.151 11.552 -10.782 1.00 82.00 205 PRO A CA 1
ATOM 1659 C C . PRO A 1 205 ? 26.940 12.290 -12.110 1.00 82.00 205 PRO A C 1
ATOM 1661 O O . PRO A 1 205 ? 26.741 13.501 -12.086 1.00 82.00 205 PRO A O 1
ATOM 1664 N N . ASP A 1 206 ? 26.959 11.567 -13.232 1.00 75.75 206 ASP A N 1
ATOM 1665 C CA . ASP A 1 206 ? 26.849 12.133 -14.579 1.00 75.75 206 ASP A CA 1
ATOM 1666 C C . ASP A 1 206 ? 25.392 12.373 -15.000 1.00 75.75 206 ASP A C 1
ATOM 1668 O O . ASP A 1 206 ? 25.133 13.235 -15.830 1.00 75.75 206 ASP A O 1
ATOM 1672 N N . GLY A 1 207 ? 24.422 11.668 -14.408 1.00 76.00 207 GLY A N 1
ATOM 1673 C CA . GLY A 1 207 ? 23.010 11.866 -14.712 1.00 76.00 207 GLY A CA 1
ATOM 1674 C C . GLY A 1 207 ? 22.116 10.663 -14.421 1.00 76.00 207 GLY A C 1
ATOM 1675 O O . GLY A 1 207 ? 22.444 9.754 -13.652 1.00 76.00 207 GLY A O 1
ATOM 1676 N N . LEU A 1 208 ? 20.928 10.694 -15.026 1.00 78.50 208 LEU A N 1
ATOM 1677 C CA . LEU A 1 208 ? 20.000 9.565 -15.054 1.00 78.50 208 LEU A CA 1
ATOM 1678 C C . LEU A 1 208 ? 20.396 8.606 -16.176 1.00 78.50 208 LEU A C 1
ATOM 1680 O O . LEU A 1 208 ? 20.700 9.049 -17.278 1.00 78.50 208 LEU A O 1
ATOM 1684 N N . TYR A 1 209 ? 20.338 7.306 -15.906 1.00 76.75 209 TYR A N 1
ATOM 1685 C CA . TYR A 1 209 ? 20.581 6.263 -16.900 1.00 76.75 209 TYR A CA 1
ATOM 1686 C C . TYR A 1 209 ? 19.661 5.063 -16.662 1.00 76.75 209 TYR A C 1
ATOM 1688 O O . TYR A 1 209 ? 19.007 4.964 -15.621 1.00 76.75 209 TYR A O 1
ATOM 1696 N N . PHE A 1 210 ? 19.617 4.145 -17.625 1.00 82.62 210 PHE A N 1
ATOM 1697 C CA . PHE A 1 210 ? 18.833 2.917 -17.535 1.00 82.62 210 PHE A CA 1
ATOM 1698 C C . PHE A 1 210 ? 19.737 1.692 -17.572 1.00 82.62 210 PHE A C 1
ATOM 1700 O O . PHE A 1 210 ? 20.669 1.640 -18.372 1.00 82.62 210 PHE A O 1
ATOM 1707 N N . ASP A 1 211 ? 19.428 0.709 -16.735 1.00 81.25 211 ASP A N 1
ATOM 1708 C CA . ASP A 1 211 ? 20.023 -0.626 -16.793 1.00 81.25 211 ASP A CA 1
ATOM 1709 C C . ASP A 1 211 ? 18.976 -1.652 -17.236 1.00 81.25 211 ASP A C 1
ATOM 1711 O O . ASP A 1 211 ? 17.774 -1.458 -17.020 1.00 81.25 211 ASP A O 1
ATOM 1715 N N . MET A 1 212 ? 19.428 -2.731 -17.874 1.00 83.50 212 MET A N 1
ATOM 1716 C CA . MET A 1 212 ? 18.570 -3.795 -18.383 1.00 83.50 212 MET A CA 1
ATOM 1717 C C . MET A 1 212 ? 19.056 -5.156 -17.911 1.00 83.50 212 MET A C 1
ATOM 1719 O O . MET A 1 212 ? 20.195 -5.550 -18.147 1.00 83.50 212 MET A O 1
ATOM 1723 N N . GLY A 1 213 ? 18.154 -5.924 -17.309 1.00 76.94 213 GLY A N 1
ATOM 1724 C CA . GLY A 1 213 ? 18.504 -7.217 -16.739 1.00 76.94 213 GLY A CA 1
ATOM 1725 C C . GLY A 1 213 ? 17.315 -8.155 -16.623 1.00 76.94 213 GLY A C 1
ATOM 1726 O O . GLY A 1 213 ? 16.160 -7.749 -16.708 1.00 76.94 213 GLY A O 1
ATOM 1727 N N . ARG A 1 214 ? 17.604 -9.445 -16.435 1.00 65.56 214 ARG A N 1
ATOM 1728 C CA . ARG A 1 214 ? 16.581 -10.487 -16.218 1.00 65.56 214 ARG A CA 1
ATOM 1729 C C . ARG A 1 214 ? 16.257 -10.720 -14.749 1.00 65.56 214 ARG A C 1
ATOM 1731 O O . ARG A 1 214 ? 15.284 -11.397 -14.437 1.00 65.56 214 ARG A O 1
ATOM 1738 N N . GLU A 1 215 ? 17.065 -10.177 -13.848 1.00 70.69 215 GLU A N 1
ATOM 1739 C CA . GLU A 1 215 ? 16.908 -10.392 -12.421 1.00 70.69 215 GLU A CA 1
ATOM 1740 C C . GLU A 1 215 ? 17.019 -9.065 -11.689 1.00 70.69 215 GLU A C 1
ATOM 1742 O O . GLU A 1 215 ? 17.971 -8.307 -11.852 1.00 70.69 215 GLU A O 1
ATOM 1747 N N . LEU A 1 216 ? 16.004 -8.796 -10.884 1.00 71.06 216 LEU A N 1
ATOM 1748 C CA . LEU A 1 216 ? 16.039 -7.760 -9.879 1.00 71.06 216 LEU A CA 1
ATOM 1749 C C . LEU A 1 216 ? 16.136 -8.506 -8.556 1.00 71.06 216 LEU A C 1
ATOM 1751 O O . LEU A 1 216 ? 15.293 -9.362 -8.276 1.00 71.06 216 LEU A O 1
ATOM 1755 N N . GLU A 1 217 ? 17.133 -8.213 -7.727 1.00 69.69 217 GLU A N 1
ATOM 1756 C CA . GLU A 1 217 ? 17.270 -8.840 -6.406 1.00 69.69 217 GLU A CA 1
ATOM 1757 C C . GLU A 1 217 ? 16.188 -8.330 -5.415 1.00 69.69 217 GLU A C 1
ATOM 1759 O O . GLU A 1 217 ? 16.462 -7.680 -4.405 1.00 69.69 217 GLU A O 1
ATOM 1764 N N . LEU A 1 218 ? 14.907 -8.599 -5.700 1.00 68.44 218 LEU A N 1
ATOM 1765 C CA . LEU A 1 218 ? 13.743 -7.998 -5.026 1.00 68.44 218 LEU A CA 1
ATOM 1766 C C . LEU A 1 218 ? 13.142 -8.847 -3.929 1.00 68.44 218 LEU A C 1
ATOM 1768 O O . LEU A 1 218 ? 12.380 -8.334 -3.113 1.00 68.44 218 LEU A O 1
ATOM 1772 N N . ALA A 1 219 ? 13.475 -10.136 -3.893 1.00 62.16 219 ALA A N 1
ATOM 1773 C CA . ALA A 1 219 ? 12.869 -11.087 -2.967 1.00 62.16 219 ALA A CA 1
ATOM 1774 C C . ALA A 1 219 ? 13.064 -10.703 -1.485 1.00 62.16 219 ALA A C 1
ATOM 1776 O O . ALA A 1 219 ? 12.334 -11.195 -0.625 1.00 62.16 219 ALA A O 1
ATOM 1777 N N . LYS A 1 220 ? 14.029 -9.821 -1.194 1.00 80.56 220 LYS A N 1
ATOM 1778 C CA . LYS A 1 220 ? 14.394 -9.369 0.155 1.00 80.56 220 LYS A CA 1
ATOM 1779 C C . LYS A 1 220 ? 13.693 -8.079 0.596 1.00 80.56 220 LYS A C 1
ATOM 1781 O O . LYS A 1 220 ? 13.741 -7.758 1.777 1.00 80.56 220 LYS A O 1
ATOM 1786 N N . HIS A 1 221 ? 13.071 -7.336 -0.320 1.00 89.75 221 HIS A N 1
ATOM 1787 C CA . HIS A 1 221 ? 12.546 -6.003 -0.025 1.00 89.75 221 HIS A CA 1
ATOM 1788 C C . HIS A 1 221 ? 11.054 -6.054 0.310 1.00 89.75 221 HIS A C 1
ATOM 1790 O O . HIS A 1 221 ? 10.257 -6.651 -0.419 1.00 89.75 221 HIS A O 1
ATOM 1796 N N . THR A 1 222 ? 10.679 -5.404 1.411 1.00 93.69 222 THR A N 1
ATOM 1797 C CA . THR A 1 222 ? 9.292 -5.248 1.859 1.00 93.69 222 THR A CA 1
ATOM 1798 C C . THR A 1 222 ? 8.947 -3.780 2.063 1.00 93.69 222 THR A C 1
ATOM 1800 O O . THR A 1 222 ? 9.823 -2.957 2.320 1.00 93.69 222 THR A O 1
ATOM 1803 N N . VAL A 1 223 ? 7.661 -3.461 1.977 1.00 92.25 223 VAL A N 1
ATOM 1804 C CA . VAL A 1 223 ? 7.116 -2.117 2.160 1.00 92.25 223 VAL A CA 1
ATOM 1805 C C . VAL A 1 223 ? 5.878 -2.161 3.050 1.00 92.25 223 VAL A C 1
ATOM 1807 O O . VAL A 1 223 ? 5.107 -3.114 2.979 1.00 92.25 223 VAL A O 1
ATOM 1810 N N . ASN A 1 224 ? 5.693 -1.148 3.898 1.00 91.56 224 ASN A N 1
ATOM 1811 C CA . ASN A 1 224 ? 4.525 -1.045 4.773 1.00 91.56 224 ASN A CA 1
ATOM 1812 C C . ASN A 1 224 ? 3.432 -0.242 4.069 1.00 91.56 224 ASN A C 1
ATOM 1814 O O . ASN A 1 224 ? 3.631 0.947 3.815 1.00 91.56 224 ASN A O 1
ATOM 1818 N N . ILE A 1 225 ? 2.290 -0.869 3.795 1.00 91.00 225 ILE A N 1
ATOM 1819 C CA . ILE A 1 225 ? 1.168 -0.231 3.090 1.00 91.00 225 ILE A CA 1
ATOM 1820 C C . ILE A 1 225 ? 0.013 0.014 4.058 1.00 91.00 225 ILE A C 1
ATOM 1822 O O . ILE A 1 225 ? -0.377 -0.898 4.790 1.00 91.00 225 ILE A O 1
ATOM 1826 N N . ILE A 1 226 ? -0.522 1.237 4.074 1.00 88.75 226 ILE A N 1
ATOM 1827 C CA . ILE A 1 226 ? -1.586 1.661 4.998 1.00 88.75 226 ILE A CA 1
ATOM 1828 C C . ILE A 1 226 ? -2.829 0.794 4.816 1.00 88.75 226 ILE A C 1
ATOM 1830 O O . ILE A 1 226 ? -3.274 0.194 5.785 1.00 88.75 226 ILE A O 1
ATOM 1834 N N . GLU A 1 227 ? -3.297 0.634 3.583 1.00 90.00 227 GLU A N 1
ATOM 1835 C CA . GLU A 1 227 ? -4.472 -0.143 3.167 1.00 90.00 227 GLU A CA 1
ATOM 1836 C C . GLU A 1 227 ? -4.383 -1.625 3.573 1.00 90.00 227 GLU A C 1
ATOM 1838 O O . GLU A 1 227 ? -5.388 -2.319 3.698 1.00 90.00 227 GLU A O 1
ATOM 1843 N N . HIS A 1 228 ? -3.174 -2.125 3.838 1.00 86.75 228 HIS A N 1
ATOM 1844 C CA . HIS A 1 228 ? -2.938 -3.467 4.365 1.00 86.75 228 HIS A CA 1
ATOM 1845 C C . HIS A 1 228 ? -2.748 -3.485 5.892 1.00 86.75 228 HIS A C 1
ATOM 1847 O O . HIS A 1 228 ? -2.154 -4.415 6.431 1.00 86.75 228 HIS A O 1
ATOM 1853 N N . GLY A 1 229 ? -3.213 -2.464 6.615 1.00 81.50 229 GLY A N 1
ATOM 1854 C CA . GLY A 1 229 ? -3.035 -2.333 8.067 1.00 81.50 229 GLY A CA 1
ATOM 1855 C C . GLY A 1 229 ? -1.629 -1.901 8.492 1.00 81.50 229 GLY A C 1
ATOM 1856 O O . GLY A 1 229 ? -1.261 -2.007 9.667 1.00 81.50 229 GLY A O 1
ATOM 1857 N N . GLY A 1 230 ? -0.808 -1.423 7.554 1.00 78.81 230 GLY A N 1
ATOM 1858 C CA . GLY A 1 230 ? 0.617 -1.180 7.771 1.00 78.81 230 GLY A CA 1
ATOM 1859 C C . GLY A 1 230 ? 1.448 -2.462 7.868 1.00 78.81 230 GLY A C 1
ATOM 1860 O O . GLY A 1 230 ? 2.529 -2.430 8.462 1.00 78.81 230 GLY A O 1
ATOM 1861 N N . GLU A 1 231 ? 0.944 -3.583 7.347 1.00 83.69 231 GLU A N 1
ATOM 1862 C CA . GLU A 1 231 ? 1.693 -4.834 7.230 1.00 83.69 231 GLU A CA 1
ATOM 1863 C C . GLU A 1 231 ? 2.788 -4.753 6.155 1.00 83.69 231 GLU A C 1
ATOM 1865 O O . GLU A 1 231 ? 2.713 -3.966 5.210 1.00 83.69 231 GLU A O 1
ATOM 1870 N N . GLU A 1 232 ? 3.826 -5.577 6.324 1.00 88.94 232 GLU A N 1
ATOM 1871 C CA . GLU A 1 232 ? 4.962 -5.656 5.402 1.00 88.94 232 GLU A CA 1
ATOM 1872 C C . GLU A 1 232 ? 4.579 -6.494 4.181 1.00 88.94 232 GLU A C 1
ATOM 1874 O O . GLU A 1 232 ? 4.381 -7.706 4.278 1.00 88.94 232 GLU A O 1
ATOM 1879 N N . VAL A 1 233 ? 4.532 -5.857 3.015 1.00 91.06 233 VAL A N 1
ATOM 1880 C CA . VAL A 1 233 ? 4.261 -6.504 1.731 1.00 91.06 233 VAL A CA 1
ATOM 1881 C C . VAL A 1 233 ? 5.547 -6.636 0.938 1.00 91.06 233 VAL A C 1
ATOM 1883 O O . VAL A 1 233 ? 6.338 -5.700 0.853 1.00 91.06 233 VAL A O 1
ATOM 1886 N N . LYS A 1 234 ? 5.779 -7.806 0.338 1.00 92.69 234 LYS A N 1
ATOM 1887 C CA . LYS A 1 234 ? 6.955 -8.034 -0.510 1.00 92.69 234 LYS A CA 1
ATOM 1888 C C . LYS A 1 234 ? 6.870 -7.176 -1.771 1.00 92.69 234 LYS A C 1
ATOM 1890 O O . LYS A 1 234 ? 5.903 -7.281 -2.517 1.00 92.69 234 LYS A O 1
ATOM 1895 N N . LEU A 1 235 ? 7.915 -6.406 -2.071 1.00 92.12 235 LEU A N 1
ATOM 1896 C CA . LEU A 1 235 ? 7.943 -5.531 -3.247 1.00 92.12 235 LEU A CA 1
ATOM 1897 C C . LEU A 1 235 ? 7.777 -6.321 -4.557 1.00 92.12 235 LEU A C 1
ATOM 1899 O O . LEU A 1 235 ? 7.064 -5.887 -5.458 1.00 92.12 235 LEU A O 1
ATOM 1903 N N . ILE A 1 236 ? 8.368 -7.519 -4.638 1.00 90.94 236 ILE A N 1
ATOM 1904 C CA . ILE A 1 236 ? 8.232 -8.401 -5.809 1.00 90.94 236 ILE A CA 1
ATOM 1905 C C . ILE A 1 236 ? 6.774 -8.788 -6.094 1.00 90.94 236 ILE A C 1
ATOM 1907 O O . ILE A 1 236 ? 6.397 -8.948 -7.250 1.00 90.94 236 ILE A O 1
ATOM 1911 N N . PHE A 1 237 ? 5.940 -8.911 -5.058 1.00 91.19 237 PHE A N 1
ATOM 1912 C CA . PHE A 1 237 ? 4.526 -9.232 -5.228 1.00 91.19 237 PHE A CA 1
ATOM 1913 C C . PHE A 1 237 ? 3.783 -8.088 -5.933 1.00 91.19 237 PHE A C 1
ATOM 1915 O O . PHE A 1 237 ? 3.079 -8.328 -6.912 1.00 91.19 237 PHE A O 1
ATOM 1922 N N . LEU A 1 238 ? 4.029 -6.848 -5.506 1.00 93.00 238 LEU A N 1
ATOM 1923 C CA . LEU A 1 238 ? 3.440 -5.645 -6.104 1.00 93.00 238 LEU A CA 1
ATOM 1924 C C . LEU A 1 238 ? 3.926 -5.423 -7.541 1.00 93.00 238 LEU A C 1
ATOM 1926 O O . LEU A 1 238 ? 3.136 -5.089 -8.418 1.00 93.00 238 LEU A O 1
ATOM 1930 N N . ILE A 1 239 ? 5.213 -5.667 -7.810 1.00 91.25 239 ILE A N 1
ATOM 1931 C CA . ILE A 1 239 ? 5.781 -5.563 -9.163 1.00 91.25 239 ILE A CA 1
ATOM 1932 C C . ILE A 1 239 ? 5.169 -6.610 -10.095 1.00 91.25 239 ILE A C 1
ATOM 1934 O O . ILE A 1 239 ? 4.729 -6.266 -11.189 1.00 91.25 239 ILE A O 1
ATOM 1938 N N . ASN A 1 240 ? 5.078 -7.872 -9.668 1.00 89.69 240 ASN A N 1
ATOM 1939 C CA . ASN A 1 240 ? 4.453 -8.921 -10.476 1.00 89.69 240 ASN A CA 1
ATOM 1940 C C . ASN A 1 240 ? 2.992 -8.595 -10.787 1.00 89.69 240 ASN A C 1
ATOM 1942 O O . ASN A 1 240 ? 2.548 -8.781 -11.919 1.00 89.69 240 ASN A O 1
ATOM 1946 N N . ARG A 1 241 ? 2.258 -8.057 -9.808 1.00 90.50 241 ARG A N 1
ATOM 1947 C CA . ARG A 1 241 ? 0.900 -7.564 -10.032 1.00 90.50 241 ARG A CA 1
ATOM 1948 C C . ARG A 1 241 ? 0.879 -6.425 -11.050 1.00 90.50 241 ARG A C 1
ATOM 1950 O O . ARG A 1 241 ? 0.121 -6.505 -12.007 1.00 90.50 241 ARG A O 1
ATOM 1957 N N . ALA A 1 242 ? 1.761 -5.434 -10.924 1.00 90.69 242 ALA A N 1
ATOM 1958 C CA . ALA A 1 242 ? 1.873 -4.340 -11.889 1.00 90.69 242 ALA A CA 1
ATOM 1959 C C . ALA A 1 242 ? 2.162 -4.823 -13.325 1.00 90.69 242 ALA A C 1
ATOM 1961 O O . ALA A 1 242 ? 1.684 -4.220 -14.284 1.00 90.69 242 ALA A O 1
ATOM 1962 N N . VAL A 1 243 ? 2.911 -5.918 -13.500 1.00 89.19 243 VAL A N 1
ATOM 1963 C CA . VAL A 1 243 ? 3.122 -6.546 -14.819 1.00 89.19 243 VAL A CA 1
ATOM 1964 C C . VAL A 1 243 ? 1.845 -7.204 -15.345 1.00 89.19 243 VAL A C 1
ATOM 1966 O O . VAL A 1 243 ? 1.496 -7.012 -16.517 1.00 89.19 243 VAL A O 1
ATOM 1969 N N . THR A 1 244 ? 1.157 -7.978 -14.500 1.00 88.31 244 THR A N 1
ATOM 1970 C CA . THR A 1 244 ? -0.104 -8.656 -14.843 1.00 88.31 244 THR A CA 1
ATOM 1971 C C . THR A 1 244 ? -1.173 -7.647 -15.254 1.00 88.31 244 THR A C 1
ATOM 1973 O O . THR A 1 244 ? -1.771 -7.801 -16.315 1.00 88.31 244 THR A O 1
ATOM 1976 N N . GLU A 1 245 ? -1.308 -6.563 -14.490 1.00 88.38 245 GLU A N 1
ATOM 1977 C CA . GLU A 1 245 ? -2.242 -5.457 -14.743 1.00 88.38 245 GLU A CA 1
ATOM 1978 C C . GLU A 1 245 ? -1.759 -4.479 -15.833 1.00 88.38 245 GLU A C 1
ATOM 1980 O O . GLU A 1 245 ? -2.390 -3.459 -16.096 1.00 88.38 245 GLU A O 1
ATOM 1985 N N . ASN A 1 246 ? -0.635 -4.775 -16.497 1.00 87.44 246 ASN A N 1
ATOM 1986 C CA . ASN A 1 246 ? -0.084 -3.976 -17.595 1.00 87.44 246 ASN A CA 1
ATOM 1987 C C . ASN A 1 246 ? 0.234 -2.507 -17.228 1.00 87.44 246 ASN A C 1
ATOM 1989 O O . ASN A 1 246 ? 0.189 -1.628 -18.090 1.00 87.44 246 ASN A O 1
ATOM 1993 N N . LEU A 1 247 ? 0.577 -2.243 -15.963 1.00 87.81 247 LEU A N 1
ATOM 1994 C CA . LEU A 1 247 ? 0.923 -0.910 -15.449 1.00 87.81 247 LEU A CA 1
ATOM 1995 C C . LEU A 1 247 ? 2.361 -0.499 -15.774 1.00 87.81 247 LEU A C 1
ATOM 1997 O O . LEU A 1 247 ? 2.653 0.685 -15.888 1.00 87.81 247 LEU A O 1
ATOM 2001 N N . ILE A 1 248 ? 3.266 -1.473 -15.901 1.00 87.19 248 ILE A N 1
ATOM 2002 C CA . ILE A 1 248 ? 4.699 -1.233 -16.139 1.00 87.19 248 ILE A CA 1
ATOM 2003 C C . ILE A 1 248 ? 5.220 -1.918 -17.402 1.00 87.19 248 ILE A C 1
ATOM 2005 O O . ILE A 1 248 ? 6.383 -2.295 -17.467 1.00 87.19 248 ILE A O 1
ATOM 2009 N N . HIS A 1 249 ? 4.377 -2.151 -18.404 1.00 84.31 249 HIS A N 1
ATOM 2010 C CA . HIS A 1 249 ? 4.808 -2.803 -19.640 1.00 84.31 249 HIS A CA 1
ATOM 2011 C C . HIS A 1 249 ? 5.431 -1.805 -20.626 1.00 84.31 249 HIS A C 1
ATOM 2013 O O . HIS A 1 249 ? 4.919 -0.703 -20.796 1.00 84.31 249 HIS A O 1
ATOM 2019 N N . TYR A 1 250 ? 6.547 -2.189 -21.248 1.00 74.50 250 TYR A N 1
ATOM 2020 C CA . TYR A 1 250 ? 7.371 -1.302 -22.074 1.00 74.50 250 TYR A CA 1
ATOM 2021 C C . TYR A 1 250 ? 7.019 -1.323 -23.573 1.00 74.50 250 TYR A C 1
ATOM 2023 O O . TYR A 1 250 ? 7.442 -0.426 -24.298 1.00 74.50 250 TYR A O 1
ATOM 2031 N N . ASP A 1 251 ? 6.223 -2.296 -24.034 1.00 63.44 251 ASP A N 1
ATOM 2032 C CA . ASP A 1 251 ? 5.865 -2.482 -25.455 1.00 63.44 251 ASP A CA 1
ATOM 2033 C C . ASP A 1 251 ? 5.024 -1.318 -26.031 1.00 63.44 251 ASP A C 1
ATOM 2035 O O . ASP A 1 251 ? 4.861 -1.216 -27.244 1.00 63.44 251 ASP A O 1
ATOM 2039 N N . ASP A 1 252 ? 4.538 -0.411 -25.174 1.00 55.03 252 ASP A N 1
ATOM 2040 C CA . ASP A 1 252 ? 3.768 0.789 -25.536 1.00 55.03 252 ASP A CA 1
ATOM 2041 C C . ASP A 1 252 ? 4.667 2.004 -25.915 1.00 55.03 252 ASP A C 1
ATOM 2043 O O . ASP A 1 252 ? 4.153 3.100 -26.158 1.00 55.03 252 ASP A O 1
ATOM 2047 N N . ILE A 1 253 ? 6.003 1.857 -25.963 1.00 53.06 253 ILE A N 1
ATOM 2048 C CA . ILE A 1 253 ? 6.937 2.926 -26.375 1.00 53.06 253 ILE A CA 1
ATOM 2049 C C . ILE A 1 253 ? 7.427 2.684 -27.807 1.00 53.06 253 ILE A C 1
ATOM 2051 O O . ILE A 1 253 ? 8.175 1.746 -28.077 1.00 53.06 253 ILE A O 1
ATOM 2055 N N . ASP A 1 254 ? 7.038 3.574 -28.723 1.00 49.31 254 ASP A N 1
ATOM 2056 C CA . ASP A 1 254 ? 7.496 3.554 -30.114 1.00 49.31 254 ASP A CA 1
ATOM 2057 C C . ASP A 1 254 ? 8.936 4.092 -30.205 1.00 49.31 254 ASP A C 1
ATOM 2059 O O . ASP A 1 254 ? 9.208 5.276 -29.960 1.00 49.31 254 ASP A O 1
ATOM 2063 N N . PHE A 1 255 ? 9.879 3.202 -30.522 1.00 49.91 255 PHE A N 1
ATOM 2064 C CA . PHE A 1 255 ? 11.270 3.553 -30.796 1.00 49.91 255 PHE A CA 1
ATOM 2065 C C . PHE A 1 255 ? 11.390 3.965 -32.261 1.00 49.91 255 PHE A C 1
ATOM 2067 O O . PHE A 1 255 ? 11.540 3.122 -33.145 1.00 49.91 255 PHE A O 1
ATOM 2074 N N . LEU A 1 256 ? 11.369 5.270 -32.531 1.00 49.62 256 LEU A N 1
ATOM 2075 C CA . LEU A 1 256 ? 11.604 5.793 -33.876 1.00 49.62 256 LEU A CA 1
ATOM 2076 C C . LEU A 1 256 ? 13.105 5.978 -34.108 1.00 49.62 256 LEU A C 1
ATOM 2078 O O . LEU A 1 256 ? 13.768 6.556 -33.256 1.00 49.62 256 LEU A O 1
ATOM 2082 N N . PRO A 1 257 ? 13.695 5.531 -35.227 1.00 45.50 257 PRO A N 1
ATOM 2083 C CA . PRO A 1 257 ? 15.122 5.733 -35.472 1.00 45.50 257 PRO A CA 1
ATOM 2084 C C . PRO A 1 257 ? 15.458 7.225 -35.535 1.00 45.50 257 PRO A C 1
ATOM 2086 O O . PRO A 1 257 ? 14.650 8.044 -35.982 1.00 45.50 257 PRO A O 1
ATOM 2089 N N . HIS A 1 258 ? 16.667 7.591 -35.103 1.00 43.09 258 HIS A N 1
ATOM 2090 C CA . HIS A 1 258 ? 17.197 8.927 -35.343 1.00 43.09 258 HIS A CA 1
ATOM 2091 C C . HIS A 1 258 ? 17.241 9.146 -36.857 1.00 43.09 258 HIS A C 1
ATOM 2093 O O . HIS A 1 258 ? 17.790 8.311 -37.583 1.00 43.09 258 HIS A O 1
ATOM 2099 N N . PRO A 1 259 ? 16.696 10.263 -37.362 1.00 52.22 259 PRO A N 1
ATOM 2100 C CA . PRO A 1 259 ? 16.924 10.630 -38.744 1.00 52.22 259 PRO A CA 1
ATOM 2101 C C . PRO A 1 259 ? 18.439 10.768 -38.964 1.00 52.22 259 PRO A C 1
ATOM 2103 O O . PRO A 1 259 ? 19.112 11.367 -38.120 1.00 52.22 259 PRO A O 1
ATOM 2106 N N . PRO A 1 260 ? 18.987 10.281 -40.089 1.00 46.03 260 PRO A N 1
ATOM 2107 C CA . PRO A 1 260 ? 20.435 10.183 -40.315 1.00 46.03 260 PRO A CA 1
ATOM 2108 C C . PRO A 1 260 ? 21.197 11.520 -40.250 1.00 46.03 260 PRO A C 1
ATOM 2110 O O . PRO A 1 260 ? 22.420 11.525 -40.182 1.00 46.03 260 PRO A O 1
ATOM 2113 N N . ASN A 1 261 ? 20.485 12.651 -40.242 1.00 53.06 261 ASN A N 1
ATOM 2114 C CA . ASN A 1 261 ? 21.046 14.001 -40.274 1.00 53.06 261 ASN A CA 1
ATOM 2115 C C . ASN A 1 261 ? 20.869 14.784 -38.959 1.00 53.06 261 ASN A C 1
ATOM 2117 O O . ASN A 1 261 ? 21.107 15.990 -38.936 1.00 53.06 261 ASN A O 1
ATOM 2121 N N . VAL A 1 262 ? 20.416 14.144 -37.877 1.00 50.69 262 VAL A N 1
ATOM 2122 C CA . VAL A 1 262 ? 20.221 14.810 -36.581 1.00 50.69 262 VAL A CA 1
ATOM 2123 C C . VAL A 1 262 ? 21.391 14.479 -35.665 1.00 50.69 262 VAL A C 1
ATOM 2125 O O . VAL A 1 262 ? 21.642 13.314 -35.369 1.00 50.69 262 VAL A O 1
ATOM 2128 N N . ILE A 1 263 ? 22.100 15.514 -35.203 1.00 55.00 263 ILE A N 1
ATOM 2129 C CA . ILE A 1 263 ? 23.082 15.377 -34.123 1.00 55.00 263 ILE A CA 1
ATOM 2130 C C . ILE A 1 263 ? 22.314 14.855 -32.902 1.00 55.00 263 ILE A C 1
ATOM 2132 O O . ILE A 1 263 ? 21.369 15.530 -32.478 1.00 55.00 263 ILE A O 1
ATOM 2136 N N . PRO A 1 264 ? 22.672 13.681 -32.350 1.00 50.47 264 PRO A N 1
ATOM 2137 C CA . PRO A 1 264 ? 21.993 13.141 -31.184 1.00 50.47 264 PRO A CA 1
ATOM 2138 C C . PRO A 1 264 ? 21.983 14.189 -30.067 1.00 50.47 264 PRO A C 1
ATOM 2140 O O . PRO A 1 264 ? 23.014 14.840 -29.844 1.00 50.47 264 PRO A O 1
ATOM 2143 N N . PRO A 1 265 ? 20.853 14.398 -29.374 1.00 46.28 265 PRO A N 1
ATOM 2144 C CA . PRO A 1 265 ? 20.849 15.272 -28.215 1.00 46.28 265 PRO A CA 1
ATOM 2145 C C . PRO A 1 265 ? 21.903 14.768 -27.217 1.00 46.28 265 PRO A C 1
ATOM 2147 O O . PRO A 1 265 ? 21.988 13.572 -26.942 1.00 46.28 265 PRO A O 1
ATOM 2150 N N . LYS A 1 266 ? 22.726 15.681 -26.681 1.00 48.53 266 LYS A N 1
ATOM 2151 C CA . LYS A 1 266 ? 23.609 15.407 -25.535 1.00 48.53 266 LYS A CA 1
ATOM 2152 C C . LYS A 1 266 ? 22.746 15.257 -24.283 1.00 48.53 266 LYS A C 1
ATOM 2154 O O . LYS A 1 266 ? 22.708 16.139 -23.435 1.00 48.53 266 LYS A O 1
ATOM 2159 N N . THR A 1 267 ? 21.974 14.189 -24.229 1.00 44.03 267 THR A N 1
ATOM 2160 C CA . THR A 1 267 ? 21.169 13.833 -23.070 1.00 44.03 267 THR A CA 1
ATOM 2161 C C . THR A 1 267 ? 21.606 12.456 -22.631 1.00 44.03 267 THR A C 1
ATOM 2163 O O . THR A 1 267 ? 21.569 11.521 -23.428 1.00 44.03 267 THR A O 1
ATOM 2166 N N . ASP A 1 268 ? 21.951 12.321 -21.357 1.00 42.94 268 ASP A N 1
ATOM 2167 C CA . ASP A 1 268 ? 22.405 11.061 -20.753 1.00 42.94 268 ASP A CA 1
ATOM 2168 C C . ASP A 1 268 ? 21.294 9.990 -20.697 1.00 42.94 268 ASP A C 1
ATOM 2170 O O . ASP A 1 268 ? 21.523 8.838 -20.342 1.00 42.94 268 ASP A O 1
ATOM 2174 N N . PHE A 1 269 ? 20.075 10.368 -21.095 1.00 41.59 269 PHE A N 1
ATOM 2175 C CA . PHE A 1 269 ? 18.838 9.637 -20.855 1.00 41.59 269 PHE A CA 1
ATOM 2176 C C . PHE A 1 269 ? 18.604 8.423 -21.777 1.00 41.59 269 PHE A C 1
ATOM 2178 O O . PHE A 1 269 ? 17.733 7.615 -21.476 1.00 41.59 269 PHE A O 1
ATOM 2185 N N . PHE A 1 270 ? 19.347 8.232 -22.876 1.00 47.03 270 PHE A N 1
ATOM 2186 C CA . PHE A 1 270 ? 19.099 7.104 -23.793 1.00 47.03 270 PHE A CA 1
ATOM 2187 C C . PHE A 1 270 ? 20.376 6.522 -24.411 1.00 47.03 270 PHE A C 1
ATOM 2189 O O . PHE A 1 270 ? 20.836 6.965 -25.457 1.00 47.03 270 PHE A O 1
ATOM 2196 N N . ASN A 1 271 ? 20.897 5.458 -23.794 1.00 44.03 271 ASN A N 1
ATOM 2197 C CA . ASN A 1 271 ? 21.919 4.577 -24.377 1.00 44.03 271 ASN A CA 1
ATOM 2198 C C . ASN A 1 271 ? 21.552 3.087 -24.254 1.00 44.03 271 ASN A C 1
ATOM 2200 O O . ASN A 1 271 ? 22.430 2.231 -24.272 1.00 44.03 271 ASN A O 1
ATOM 2204 N N . LEU A 1 272 ? 20.262 2.749 -24.131 1.00 48.03 272 LEU A N 1
ATOM 2205 C CA . LEU A 1 272 ? 19.860 1.338 -24.097 1.00 48.03 272 LEU A CA 1
ATOM 2206 C C . LEU A 1 272 ? 19.706 0.731 -25.503 1.00 48.03 272 LEU A C 1
ATOM 2208 O O . LEU A 1 272 ? 19.895 -0.468 -25.673 1.00 48.03 272 LEU A O 1
ATOM 2212 N N . PHE A 1 273 ? 19.445 1.554 -26.526 1.00 43.69 273 PHE A N 1
ATOM 2213 C CA . PHE A 1 273 ? 19.406 1.122 -27.924 1.00 43.69 273 PHE A CA 1
ATOM 2214 C C . PHE A 1 273 ? 20.035 2.181 -28.837 1.00 43.69 273 PHE A C 1
ATOM 2216 O O . PHE A 1 273 ? 19.625 3.340 -28.858 1.00 43.69 273 PHE A O 1
ATOM 2223 N N . LEU A 1 274 ? 21.061 1.759 -29.575 1.00 44.75 274 LEU A N 1
ATOM 2224 C CA . LEU A 1 274 ? 21.896 2.537 -30.492 1.00 44.75 274 LEU A CA 1
ATOM 2225 C C . LEU A 1 274 ? 21.076 3.260 -31.584 1.00 44.75 274 LEU A C 1
ATOM 2227 O O . LEU A 1 274 ? 20.949 2.763 -32.700 1.00 44.75 274 LEU A O 1
ATOM 2231 N N . GLY A 1 275 ? 20.568 4.460 -31.285 1.00 38.03 275 GLY A N 1
ATOM 2232 C CA . GLY A 1 275 ? 20.118 5.414 -32.302 1.00 38.03 275 GLY A CA 1
ATOM 2233 C C . GLY A 1 275 ? 18.611 5.552 -32.521 1.00 38.03 275 GLY A C 1
ATOM 2234 O O . GLY A 1 275 ? 18.215 5.847 -33.642 1.00 38.03 275 GLY A O 1
ATOM 2235 N N . PHE A 1 276 ? 17.753 5.466 -31.495 1.00 40.59 276 PHE A N 1
ATOM 2236 C CA . PHE A 1 276 ? 16.302 5.724 -31.623 1.00 40.59 276 PHE A CA 1
ATOM 2237 C C . PHE A 1 276 ? 15.808 6.858 -30.687 1.00 40.59 276 PHE A C 1
ATOM 2239 O O . PHE A 1 276 ? 16.233 6.945 -29.541 1.00 40.59 276 PHE A O 1
ATOM 2246 N N . LEU A 1 277 ? 14.947 7.755 -31.188 1.00 41.28 277 LEU A N 1
ATOM 2247 C CA . LEU A 1 277 ? 14.136 8.721 -30.439 1.00 41.28 277 LEU A CA 1
ATOM 2248 C C . LEU A 1 277 ? 12.871 8.021 -29.914 1.00 41.28 277 LEU A C 1
ATOM 2250 O O . LEU A 1 277 ? 12.068 7.527 -30.702 1.00 41.28 277 LEU A O 1
ATOM 2254 N N . ALA A 1 278 ? 12.650 8.038 -28.600 1.00 40.25 278 ALA A N 1
ATOM 2255 C CA . ALA A 1 278 ? 11.386 7.602 -28.009 1.00 40.25 278 ALA A CA 1
ATOM 2256 C C . ALA A 1 278 ? 10.415 8.792 -27.912 1.00 40.25 278 ALA A C 1
ATOM 2258 O O . ALA A 1 278 ? 10.728 9.808 -27.286 1.00 40.25 278 ALA A O 1
ATOM 2259 N N . LYS A 1 279 ? 9.229 8.681 -28.519 1.00 39.44 279 LYS A N 1
ATOM 2260 C CA . LYS A 1 279 ? 8.108 9.610 -28.292 1.00 39.44 279 LYS A CA 1
ATOM 2261 C C . LYS A 1 279 ? 6.890 8.825 -27.790 1.00 39.44 279 LYS A C 1
ATOM 2263 O O . LYS A 1 279 ? 6.639 7.743 -28.310 1.00 39.44 279 LYS A O 1
ATOM 2268 N N . PRO A 1 280 ? 6.104 9.354 -26.830 1.00 37.34 280 PRO A N 1
ATOM 2269 C CA . PRO A 1 280 ? 4.820 8.756 -26.472 1.00 37.34 280 PRO A CA 1
ATOM 2270 C C . PRO A 1 280 ? 3.892 8.792 -27.692 1.00 37.34 280 PRO A C 1
ATOM 2272 O O . PRO A 1 280 ? 3.751 9.845 -28.323 1.00 37.34 280 PRO A O 1
ATOM 2275 N N . ALA A 1 281 ? 3.276 7.664 -28.037 1.00 35.78 281 ALA A N 1
ATOM 2276 C CA . ALA A 1 281 ? 2.420 7.575 -29.211 1.00 35.78 281 ALA A CA 1
ATOM 2277 C C . ALA A 1 281 ? 1.147 8.429 -29.040 1.00 35.78 281 ALA A C 1
ATOM 2279 O O . ALA A 1 281 ? 0.342 8.203 -28.139 1.00 35.78 281 ALA A O 1
ATOM 2280 N N . LYS A 1 282 ? 0.937 9.388 -29.946 1.00 41.84 282 LYS A N 1
ATOM 2281 C CA . LYS A 1 282 ? -0.384 9.936 -30.284 1.00 41.84 282 LYS A CA 1
ATOM 2282 C C . LYS A 1 282 ? -0.568 9.730 -31.786 1.00 41.84 282 LYS A C 1
ATOM 2284 O O . LYS A 1 282 ? 0.094 10.415 -32.552 1.00 41.84 282 LYS A O 1
ATOM 2289 N N . GLU A 1 283 ? -1.392 8.743 -32.148 1.00 42.38 283 GLU A N 1
ATOM 2290 C CA . GLU A 1 283 ? -1.897 8.420 -33.500 1.00 42.38 283 GLU A CA 1
ATOM 2291 C C . GLU A 1 283 ? -0.879 8.469 -34.662 1.00 42.38 283 GLU A C 1
ATOM 2293 O O . GLU A 1 283 ? -0.492 9.525 -35.160 1.00 42.38 283 GLU A O 1
ATOM 2298 N N . ILE A 1 284 ? -0.490 7.297 -35.176 1.00 41.44 284 ILE A N 1
ATOM 2299 C CA . ILE A 1 284 ? 0.408 7.183 -36.335 1.00 41.44 284 ILE A CA 1
ATOM 2300 C C . ILE A 1 284 ? -0.395 7.261 -37.644 1.00 41.44 284 ILE A C 1
ATOM 2302 O O . ILE A 1 284 ? -1.331 6.494 -37.865 1.00 41.44 284 ILE A O 1
ATOM 2306 N N . ASN A 1 285 ? 0.023 8.150 -38.549 1.00 36.28 285 ASN A N 1
ATOM 2307 C CA . ASN A 1 285 ? -0.456 8.219 -39.931 1.00 36.28 285 ASN A CA 1
ATOM 2308 C C . ASN A 1 285 ? 0.216 7.108 -40.784 1.00 36.28 285 ASN A C 1
ATOM 2310 O O . ASN A 1 285 ? 1.448 7.079 -40.865 1.00 36.28 285 ASN A O 1
ATOM 2314 N N . PRO A 1 286 ? -0.540 6.207 -41.443 1.00 39.53 286 PRO A N 1
ATOM 2315 C CA . PRO A 1 286 ? -0.008 4.985 -42.068 1.00 39.53 286 PRO A CA 1
ATOM 2316 C C . PRO A 1 286 ? 0.885 5.188 -43.309 1.00 39.53 286 PRO A C 1
ATOM 2318 O O . PRO A 1 286 ? 1.455 4.226 -43.819 1.00 39.53 286 PRO A O 1
ATOM 2321 N N . VAL A 1 287 ? 1.041 6.412 -43.819 1.00 37.12 287 VAL A N 1
ATOM 2322 C CA . VAL A 1 287 ? 1.704 6.655 -45.118 1.00 37.12 287 VAL A CA 1
ATOM 2323 C C . VAL A 1 287 ? 3.243 6.683 -45.034 1.00 37.12 287 VAL A C 1
ATOM 2325 O O . VAL A 1 287 ? 3.917 6.540 -46.051 1.00 37.12 287 VAL A O 1
ATOM 2328 N N . LEU A 1 288 ? 3.838 6.798 -43.842 1.00 38.97 288 LEU A N 1
ATOM 2329 C CA . LEU A 1 288 ? 5.298 6.948 -43.692 1.00 38.97 288 LEU A CA 1
ATOM 2330 C C . LEU A 1 288 ? 6.100 5.630 -43.653 1.00 38.97 288 LEU A C 1
ATOM 2332 O O . LEU A 1 288 ? 7.328 5.674 -43.664 1.00 38.97 288 LEU A O 1
ATOM 2336 N N . TRP A 1 289 ? 5.448 4.463 -43.658 1.00 35.78 289 TRP A N 1
ATOM 2337 C CA . TRP A 1 289 ? 6.122 3.164 -43.475 1.00 35.78 289 TRP A CA 1
ATOM 2338 C C . TRP A 1 289 ? 6.712 2.530 -44.747 1.00 35.78 289 TRP A C 1
ATOM 2340 O O . TRP A 1 289 ? 7.492 1.587 -44.650 1.00 35.78 289 TRP A O 1
ATOM 2350 N N . ILE A 1 290 ? 6.394 3.027 -45.947 1.00 33.41 290 ILE A N 1
ATOM 2351 C CA . ILE A 1 290 ? 6.762 2.327 -47.197 1.00 33.41 290 ILE A CA 1
ATOM 2352 C C . ILE A 1 290 ? 8.209 2.613 -47.658 1.00 33.41 290 ILE A C 1
ATOM 2354 O O . ILE A 1 290 ? 8.738 1.889 -48.497 1.00 33.41 290 ILE A O 1
ATOM 2358 N N . LEU A 1 291 ? 8.909 3.610 -47.103 1.00 32.41 291 LEU A N 1
ATOM 2359 C CA . LEU A 1 291 ? 10.229 4.012 -47.624 1.00 32.41 291 LEU A CA 1
ATOM 2360 C C . LEU A 1 291 ? 11.450 3.421 -46.899 1.00 32.41 291 LEU A C 1
ATOM 2362 O O . LEU A 1 291 ? 12.562 3.580 -47.394 1.00 32.41 291 LEU A O 1
ATOM 2366 N N . SER A 1 292 ? 11.284 2.713 -45.781 1.00 32.00 292 SER A N 1
ATOM 2367 C CA . SER A 1 292 ? 12.412 2.217 -44.968 1.00 32.00 292 SER A CA 1
ATOM 2368 C C . SER A 1 292 ? 12.557 0.691 -44.915 1.00 32.00 292 SER A C 1
ATOM 2370 O O . SER A 1 292 ? 13.458 0.189 -44.250 1.00 32.00 292 SER A O 1
ATOM 2372 N N . SER A 1 293 ? 11.740 -0.076 -45.646 1.00 30.09 293 SER A N 1
ATOM 2373 C CA . SER A 1 293 ? 11.804 -1.552 -45.643 1.00 30.09 293 SER A CA 1
ATOM 2374 C C . SER A 1 293 ? 12.885 -2.153 -46.558 1.00 30.09 293 SER A C 1
ATOM 2376 O O . SER A 1 293 ? 12.979 -3.372 -46.692 1.00 30.09 293 SER A O 1
ATOM 2378 N N . GLY A 1 294 ? 13.703 -1.329 -47.214 1.00 32.19 294 GLY A N 1
ATOM 2379 C CA . GLY A 1 294 ? 14.819 -1.793 -48.031 1.00 32.19 294 GLY A CA 1
ATOM 2380 C C . GLY A 1 294 ? 16.126 -1.721 -47.253 1.00 32.19 294 GLY A C 1
ATOM 2381 O O . GLY A 1 294 ? 16.595 -0.622 -46.994 1.00 32.19 294 GLY A O 1
ATOM 2382 N N . ILE A 1 295 ? 16.745 -2.878 -47.003 1.00 33.75 295 ILE A N 1
ATOM 2383 C CA . ILE A 1 295 ? 18.086 -3.095 -46.414 1.00 33.75 295 ILE A CA 1
ATOM 2384 C C . ILE A 1 295 ? 18.043 -3.511 -44.935 1.00 33.75 295 ILE A C 1
ATOM 2386 O O . ILE A 1 295 ? 18.464 -2.790 -44.043 1.00 33.75 295 ILE A O 1
ATOM 2390 N N . TRP A 1 296 ? 17.611 -4.752 -44.704 1.00 26.86 296 TRP A N 1
ATOM 2391 C CA . TRP A 1 296 ? 18.201 -5.630 -43.690 1.00 26.86 296 TRP A CA 1
ATOM 2392 C C . TRP A 1 296 ? 18.462 -6.985 -44.358 1.00 26.86 296 TRP A C 1
ATOM 2394 O O . TRP A 1 296 ? 17.531 -7.705 -44.720 1.00 26.86 296 TRP A O 1
ATOM 2404 N N . LYS A 1 297 ? 19.735 -7.320 -44.583 1.00 23.28 297 LYS A N 1
ATOM 2405 C CA . LYS A 1 297 ? 20.182 -8.684 -44.888 1.00 23.28 297 LYS A CA 1
ATOM 2406 C C . LYS A 1 297 ? 21.385 -8.983 -43.991 1.00 23.28 297 LYS A C 1
ATOM 2408 O O . LYS A 1 297 ? 22.453 -8.444 -44.255 1.00 23.28 297 LYS A O 1
ATOM 2413 N N . MET A 1 298 ? 21.119 -9.864 -43.017 1.00 29.55 298 MET A N 1
ATOM 2414 C CA . MET A 1 298 ? 21.999 -10.547 -42.048 1.00 29.55 298 MET A CA 1
ATOM 2415 C C . MET A 1 298 ? 22.780 -9.684 -41.058 1.00 29.55 298 MET A C 1
ATOM 2417 O O . MET A 1 298 ? 23.668 -8.922 -41.482 1.00 29.55 298 MET A O 1
#

Organism: NCBI:txid1348612

Foldseek 3Di:
DDDDDDDDDDDDDDPPDPDPDDDPPPPPPPDDPPCPLQNLLQVLVVVLCVVVQNDQWDWAQADPVQNQKIKTAGRDQGDDPLQDDDDDDDDRDPQGIKIWGDDQLWIKTAGPVQQVPDDPPDDGDIDTRDDPDDPVVLVVVDDDADQDLDQLLLDQPNPQFPVVLQVQQVVLDEDAPNVNLNSCSNAKAAADLVQRWMWGWDADPVGIEIDIDSDDPQQPTWHQHSSNSRDTDRSVVSNNVCVVVVRRYDPQKDFAFADPPDDPPPDNYDDPDPGTDTDRDDDDDPPPPPPPPPDDDD

Radius of gyration: 29.35 Å; chains: 1; bounding box: 94×67×88 Å

Secondary structure (DSSP, 8-state):
--PPP---------S---PPP---------------HHHHHHHHHHHHHHHTT--SEEE-PPBTTBTTEEEEEE-S----TTS---SSS-------EEEEEEETTEEEEEEHHHHHSSPTTPPPP-EEE---S-HHHHHHHSPPPPPPSS-GGG-TT----HHHHHHHHHT--EE-HHHHHHHHHHHEEEEETTTTEEEEEEE-SS-EEEEEES----TT-EEEEGGGTTEEEEHHHHHHHHHHTTSSBSTTEEEEEPPTTPPPP--TT--SSTTEEEEE-----GGGGTTS-S----